Protein AF-A0AB38G4N1-F1 (afdb_monomer_lite)

Foldseek 3Di:
DDDPPPDDDPDDDDPPDDPLVVLLVQLVPDDPPSSVVSVVVQVVQPVDPDLVVLLVPQDLALSNLLVQLVLLLVVLQLLVVLCVVVVHDQCVSCVQLVHHRPVLVVLSVCSNQDNDSVSSVSNSSSVVSSCVSPVDDDSVVPDTPDDDPSVVSSVNSCVVVPHDRPPDDDVCNVVVVVPPVVVPPDDDDDDDWAKDWDADPNWIFIDTPPQDPVNSQVSCVVRDVDDDDDDDDDDDDDD

Secondary structure (DSSP, 8-state):
-----------PPPTT--HHHHHHHHHTTSPTTHHHHHHHHHHHHHT--SHHHHHHH--SSHHHHHHHHHHHHHHHHHHHHHHHHHT--HHHHHHHTT--TTHHHHHHHHHHH---HHHHHHHHHHHHHHHHHTTTS-GGGS-------HHHHHHHHHHHTTPPP-----HHHHHHHHHSSTT--S--------EEEEEETTEEEEEETT--HHHHHHHHHHHSS--------------

Structure (mmCIF, N/CA/C/O backbone):
data_AF-A0AB38G4N1-F1
#
_entry.id   AF-A0AB38G4N1-F1
#
loop_
_atom_site.group_PDB
_atom_site.id
_atom_site.type_symbol
_atom_site.label_atom_id
_atom_site.label_alt_id
_atom_site.label_comp_id
_atom_site.label_asym_id
_atom_site.label_entity_id
_atom_site.label_seq_id
_atom_site.pdbx_PDB_ins_code
_atom_site.Cartn_x
_atom_site.Cartn_y
_atom_site.Cartn_z
_atom_site.occupancy
_atom_site.B_iso_or_equiv
_atom_site.auth_seq_id
_atom_site.auth_comp_id
_atom_site.auth_asym_id
_atom_site.auth_atom_id
_atom_site.pdbx_PDB_model_num
ATOM 1 N N . MET A 1 1 ? 9.863 -35.257 -3.134 1.00 35.50 1 MET A N 1
ATOM 2 C CA . MET A 1 1 ? 9.885 -33.840 -3.566 1.00 35.50 1 MET A CA 1
ATOM 3 C C . MET A 1 1 ? 10.394 -33.002 -2.400 1.00 35.50 1 MET A C 1
ATOM 5 O O . MET A 1 1 ? 9.790 -33.041 -1.337 1.00 35.50 1 MET A O 1
ATOM 9 N N . LYS A 1 2 ? 11.569 -32.372 -2.531 1.00 29.34 2 LYS A N 1
ATOM 10 C CA . LYS A 1 2 ? 12.211 -31.626 -1.436 1.00 29.34 2 LYS A CA 1
ATOM 11 C C . LYS A 1 2 ? 11.578 -30.234 -1.314 1.00 29.34 2 LYS A C 1
ATOM 13 O O . LYS A 1 2 ? 11.654 -29.443 -2.245 1.00 29.34 2 LYS A O 1
ATOM 18 N N . ASN A 1 3 ? 10.975 -29.957 -0.158 1.00 30.81 3 ASN A N 1
ATOM 19 C CA . ASN A 1 3 ? 10.498 -28.636 0.255 1.00 30.81 3 ASN A CA 1
ATOM 20 C C . ASN A 1 3 ? 11.684 -27.670 0.409 1.00 30.81 3 ASN A C 1
ATOM 22 O O . ASN A 1 3 ? 12.347 -27.663 1.447 1.00 30.81 3 ASN A O 1
ATOM 26 N N . SER A 1 4 ? 11.944 -26.828 -0.590 1.00 30.59 4 SER A N 1
ATOM 27 C CA . SER A 1 4 ? 12.836 -25.678 -0.429 1.00 30.59 4 SER A CA 1
ATOM 28 C C . SER A 1 4 ? 12.073 -24.551 0.272 1.00 30.59 4 SER A C 1
ATOM 30 O O . SER A 1 4 ? 11.417 -23.725 -0.366 1.00 30.59 4 SER A O 1
ATOM 32 N N . LYS A 1 5 ? 12.136 -24.522 1.608 1.00 34.91 5 LYS A N 1
ATOM 33 C CA . LYS A 1 5 ? 11.781 -23.330 2.389 1.00 34.91 5 LYS A CA 1
ATOM 34 C C . LYS A 1 5 ? 12.663 -22.180 1.890 1.00 34.91 5 LYS A C 1
ATOM 36 O O . LYS A 1 5 ? 13.868 -22.202 2.128 1.00 34.91 5 LYS A O 1
ATOM 41 N N . LYS A 1 6 ? 12.074 -21.216 1.173 1.00 36.97 6 LYS A N 1
ATOM 42 C CA . LYS A 1 6 ? 12.735 -19.967 0.773 1.00 36.97 6 LYS A CA 1
ATOM 43 C C . LYS A 1 6 ? 13.259 -19.287 2.042 1.00 36.97 6 LYS A C 1
ATOM 45 O O . LYS A 1 6 ? 12.474 -18.801 2.853 1.00 36.97 6 LYS A O 1
ATOM 50 N N . LYS A 1 7 ? 14.574 -19.339 2.261 1.00 32.75 7 LYS A N 1
ATOM 51 C CA . LYS A 1 7 ? 15.253 -18.633 3.351 1.00 32.75 7 LYS A CA 1
ATOM 52 C C . LYS A 1 7 ? 15.349 -17.170 2.933 1.00 32.75 7 LYS A C 1
ATOM 54 O O . LYS A 1 7 ? 16.216 -16.810 2.150 1.00 32.75 7 LYS A O 1
ATOM 59 N N . TYR A 1 8 ? 14.436 -16.341 3.422 1.00 38.94 8 TYR A N 1
ATOM 60 C CA . TYR A 1 8 ? 14.580 -14.895 3.306 1.00 38.94 8 TYR A CA 1
ATOM 61 C C . TYR A 1 8 ? 15.700 -14.449 4.248 1.00 38.94 8 TYR A C 1
ATOM 63 O O . TYR A 1 8 ? 15.642 -14.694 5.454 1.00 38.94 8 TYR A O 1
ATOM 71 N N . LEU A 1 9 ? 16.747 -13.840 3.689 1.00 35.78 9 LEU A N 1
ATOM 72 C CA . LEU A 1 9 ? 17.817 -13.232 4.469 1.00 35.78 9 LEU A CA 1
ATOM 73 C C . LEU A 1 9 ? 17.233 -12.021 5.212 1.00 35.78 9 LEU A C 1
ATOM 75 O O . LEU A 1 9 ? 16.865 -11.022 4.593 1.00 35.78 9 LEU A O 1
ATOM 79 N N . HIS A 1 10 ? 17.156 -12.092 6.540 1.00 34.38 10 HIS A N 1
ATOM 80 C CA . HIS A 1 10 ? 16.922 -10.913 7.369 1.00 34.38 10 HIS A CA 1
ATOM 81 C C . HIS A 1 10 ? 18.143 -9.989 7.259 1.00 34.38 10 HIS A C 1
ATOM 83 O O . HIS A 1 10 ? 19.087 -10.098 8.039 1.00 34.38 10 HIS A O 1
ATOM 89 N N . ARG A 1 11 ? 18.153 -9.080 6.276 1.00 44.97 11 ARG A N 1
ATOM 90 C CA . ARG A 1 11 ? 19.130 -7.987 6.245 1.00 44.97 11 ARG A CA 1
ATOM 91 C C . ARG A 1 11 ? 18.799 -7.024 7.383 1.00 44.97 11 ARG A C 1
ATOM 93 O O . ARG A 1 11 ? 17.742 -6.395 7.391 1.00 44.97 11 ARG A O 1
ATOM 100 N N . GLN A 1 12 ? 19.698 -6.929 8.361 1.00 38.91 12 GLN A N 1
ATOM 101 C CA . GLN A 1 12 ? 19.659 -5.854 9.347 1.00 38.91 12 GLN A CA 1
ATOM 102 C C . GLN A 1 12 ? 19.765 -4.517 8.603 1.00 38.91 12 GLN A C 1
ATOM 104 O O . GLN A 1 12 ? 20.626 -4.348 7.738 1.00 38.91 12 GLN A O 1
ATOM 109 N N . LYS A 1 13 ? 18.862 -3.575 8.899 1.00 38.94 13 LYS A N 1
ATOM 110 C CA . LYS A 1 13 ? 18.879 -2.246 8.277 1.00 38.94 13 LYS A CA 1
ATOM 111 C C . LYS A 1 13 ? 20.192 -1.544 8.630 1.00 38.94 13 LYS A C 1
ATOM 113 O O . LYS A 1 13 ? 20.428 -1.253 9.802 1.00 38.94 13 LYS A O 1
ATOM 118 N N . LYS A 1 14 ? 21.011 -1.214 7.626 1.00 40.22 14 LYS A N 1
ATOM 119 C CA . LYS A 1 14 ? 22.082 -0.222 7.789 1.00 40.22 14 LYS A CA 1
ATOM 120 C C . LYS A 1 14 ? 21.413 1.105 8.180 1.00 40.22 14 LYS A C 1
ATOM 122 O O . LYS A 1 14 ? 20.509 1.566 7.479 1.00 40.22 14 LYS A O 1
ATOM 127 N N . LYS A 1 15 ? 21.787 1.689 9.325 1.00 36.81 15 LYS A N 1
ATOM 128 C CA . LYS A 1 15 ? 21.290 3.010 9.752 1.00 36.81 15 LYS A CA 1
ATOM 129 C C . LYS A 1 15 ? 21.582 4.019 8.627 1.00 36.81 15 LYS A C 1
ATOM 131 O O . LYS A 1 15 ? 22.734 4.160 8.243 1.00 36.81 15 LYS A O 1
ATOM 136 N N . GLY A 1 16 ? 20.550 4.675 8.088 1.00 42.59 16 GLY A N 1
ATOM 137 C CA . GLY A 1 16 ? 20.690 5.762 7.103 1.00 42.59 16 GLY A CA 1
ATOM 138 C C . GLY A 1 16 ? 20.242 5.473 5.661 1.00 42.59 16 GLY A C 1
ATOM 139 O O . GLY A 1 16 ? 20.121 6.419 4.889 1.00 42.59 16 GLY A O 1
ATOM 140 N N . VAL A 1 17 ? 19.935 4.225 5.281 1.00 43.56 17 VAL A N 1
ATOM 141 C CA . VAL A 1 17 ? 19.459 3.922 3.912 1.00 43.56 17 VAL A CA 1
ATOM 142 C C . VAL A 1 17 ? 18.009 4.379 3.731 1.00 43.56 17 VAL A C 1
ATOM 144 O O . VAL A 1 17 ? 17.120 3.980 4.492 1.00 43.56 17 VAL A O 1
ATOM 147 N N . LYS A 1 18 ? 17.752 5.212 2.713 1.00 61.22 18 LYS A N 1
ATOM 148 C CA . LYS A 1 18 ? 16.389 5.641 2.363 1.00 61.22 18 LYS A CA 1
ATOM 149 C C . LYS A 1 18 ? 15.662 4.487 1.653 1.00 61.22 18 LYS A C 1
ATOM 151 O O . LYS A 1 18 ? 16.249 3.889 0.757 1.00 61.22 18 LYS A O 1
ATOM 156 N N . PRO A 1 19 ? 14.383 4.195 1.963 1.00 64.56 19 PRO A N 1
ATOM 157 C CA . PRO A 1 19 ? 13.630 3.103 1.324 1.00 64.56 19 PRO A CA 1
ATOM 158 C C . PRO A 1 19 ? 13.624 3.141 -0.214 1.00 64.56 19 PRO A C 1
ATOM 160 O O . PRO A 1 19 ? 13.580 2.107 -0.871 1.00 64.56 19 PRO A O 1
ATOM 163 N N . GLU A 1 20 ? 13.699 4.340 -0.791 1.00 71.00 20 GLU A N 1
ATOM 164 C CA . GLU A 1 20 ? 13.774 4.564 -2.238 1.00 71.00 20 GLU A CA 1
ATOM 165 C C . GLU A 1 20 ? 15.080 4.029 -2.848 1.00 71.00 20 GLU A C 1
ATOM 167 O O . GLU A 1 20 ? 15.057 3.490 -3.951 1.00 71.00 20 GLU A O 1
ATOM 172 N N . GLN A 1 21 ? 16.202 4.125 -2.127 1.00 74.12 21 GLN A N 1
ATOM 173 C CA . GLN A 1 21 ? 17.497 3.609 -2.583 1.00 74.12 21 GLN A CA 1
ATOM 174 C C . GLN A 1 21 ? 17.473 2.081 -2.681 1.00 74.12 21 GLN A C 1
ATOM 176 O O . GLN A 1 21 ? 17.906 1.537 -3.689 1.00 74.12 21 GLN A O 1
ATOM 181 N N . GLU A 1 22 ? 16.873 1.393 -1.703 1.00 73.69 22 GLU A N 1
ATOM 182 C CA . GLU A 1 22 ? 16.754 -0.072 -1.727 1.00 73.69 22 GLU A CA 1
ATOM 183 C C . GLU A 1 22 ? 15.887 -0.560 -2.902 1.00 73.69 22 GLU A C 1
ATOM 185 O O . GLU A 1 22 ? 16.186 -1.575 -3.533 1.00 73.69 22 GLU A O 1
ATOM 190 N N . ILE A 1 23 ? 14.819 0.172 -3.236 1.00 80.69 23 ILE A N 1
ATOM 191 C CA . ILE A 1 23 ? 13.994 -0.134 -4.410 1.00 80.69 23 ILE A CA 1
ATOM 192 C C . ILE A 1 23 ? 14.806 0.056 -5.698 1.00 80.69 23 ILE A C 1
ATOM 194 O O . ILE A 1 23 ? 14.785 -0.824 -6.557 1.00 80.69 23 ILE A O 1
ATOM 198 N N . ILE A 1 24 ? 15.547 1.162 -5.829 1.00 83.62 24 ILE A N 1
ATOM 199 C CA . ILE A 1 24 ? 16.389 1.435 -7.006 1.00 83.62 24 ILE A CA 1
ATOM 200 C C . ILE A 1 24 ? 17.462 0.355 -7.180 1.00 83.62 24 ILE A C 1
ATOM 202 O O . ILE A 1 24 ? 17.624 -0.164 -8.284 1.00 83.62 24 ILE A O 1
ATOM 206 N N . GLU A 1 25 ? 18.154 -0.028 -6.104 1.00 82.50 25 GLU A N 1
ATOM 207 C CA . GLU A 1 25 ? 19.150 -1.107 -6.122 1.00 82.50 25 GLU A CA 1
ATOM 208 C C . GLU A 1 25 ? 18.558 -2.412 -6.664 1.00 82.50 25 GLU A C 1
ATOM 210 O O . GLU A 1 25 ? 19.173 -3.074 -7.496 1.00 82.50 25 GLU A O 1
ATOM 215 N N . ARG A 1 26 ? 17.329 -2.755 -6.263 1.00 79.50 26 ARG A N 1
ATOM 216 C CA . ARG A 1 26 ? 16.639 -3.950 -6.769 1.00 79.50 26 ARG A CA 1
ATOM 217 C C . ARG A 1 26 ? 16.229 -3.830 -8.228 1.00 79.50 26 ARG A C 1
ATOM 219 O O . ARG A 1 26 ? 16.326 -4.813 -8.954 1.00 79.50 26 ARG A O 1
ATOM 226 N N . ILE A 1 27 ? 15.769 -2.658 -8.669 1.00 82.94 27 ILE A N 1
ATOM 227 C CA . ILE A 1 27 ? 15.456 -2.431 -10.087 1.00 82.94 27 ILE A CA 1
ATOM 228 C C . ILE A 1 27 ? 16.718 -2.611 -10.940 1.00 82.94 27 ILE A C 1
ATOM 230 O O . ILE A 1 27 ? 16.646 -3.192 -12.021 1.00 82.94 27 ILE A O 1
ATOM 234 N N . ASN A 1 28 ? 17.877 -2.168 -10.447 1.00 84.75 28 ASN A N 1
ATOM 235 C CA . ASN A 1 28 ? 19.147 -2.274 -11.164 1.00 84.75 28 ASN A CA 1
ATOM 236 C C . ASN A 1 28 ? 19.623 -3.719 -11.389 1.00 84.75 28 ASN A C 1
ATOM 238 O O . ASN A 1 28 ? 20.479 -3.924 -12.246 1.00 84.75 28 ASN A O 1
ATOM 242 N N . LEU A 1 29 ? 19.052 -4.707 -10.687 1.00 82.56 29 LEU A N 1
ATOM 243 C CA . LEU A 1 29 ? 19.308 -6.134 -10.928 1.00 82.56 29 LEU A CA 1
ATOM 244 C C . LEU A 1 29 ? 18.634 -6.666 -12.204 1.00 82.56 29 LEU A C 1
ATOM 246 O O . LEU A 1 29 ? 18.966 -7.757 -12.658 1.00 82.56 29 LEU A O 1
ATOM 250 N N . PHE A 1 30 ? 17.673 -5.938 -12.777 1.00 81.06 30 PHE A N 1
ATOM 251 C CA . PHE A 1 30 ? 17.022 -6.331 -14.025 1.00 81.06 30 PHE A CA 1
ATOM 252 C C . PHE A 1 30 ? 17.873 -5.935 -15.240 1.00 81.06 30 PHE A C 1
ATOM 254 O O . PHE A 1 30 ? 18.563 -4.915 -15.236 1.00 81.06 30 PHE A O 1
ATOM 261 N N . SER A 1 31 ? 17.786 -6.720 -16.314 1.00 82.88 31 SER A N 1
ATOM 262 C CA . SER A 1 31 ? 18.379 -6.394 -17.615 1.00 82.88 31 SER A CA 1
ATOM 263 C C . SER A 1 31 ? 17.506 -5.419 -18.416 1.00 82.88 31 SER A C 1
ATOM 265 O O . SER A 1 31 ? 16.338 -5.171 -18.097 1.00 82.88 31 SER A O 1
ATOM 267 N N . GLU A 1 32 ? 18.064 -4.837 -19.478 1.00 84.81 32 GLU A N 1
ATOM 268 C CA . GLU A 1 32 ? 17.279 -4.054 -20.438 1.00 84.81 32 GLU A CA 1
ATOM 269 C C . GLU A 1 32 ? 16.383 -4.952 -21.308 1.00 84.81 32 GLU A C 1
ATOM 271 O O . GLU A 1 32 ? 16.772 -6.080 -21.613 1.00 84.81 32 GLU A O 1
ATOM 276 N N . PRO A 1 33 ? 15.192 -4.479 -21.734 1.00 86.56 33 PRO A N 1
ATOM 277 C CA . PRO A 1 33 ? 14.598 -3.150 -21.492 1.00 86.56 33 PRO A CA 1
ATOM 278 C C . PRO A 1 33 ? 13.825 -3.032 -20.161 1.00 86.56 33 PRO A C 1
ATOM 280 O O . PRO A 1 33 ? 13.270 -1.976 -19.835 1.00 86.56 33 PRO A O 1
ATOM 283 N N . SER A 1 34 ? 13.741 -4.125 -19.398 1.00 86.62 34 SER A N 1
ATOM 284 C CA . SER A 1 34 ? 12.960 -4.225 -18.161 1.00 86.62 34 SER A CA 1
ATOM 285 C C . SER A 1 34 ? 13.387 -3.200 -17.113 1.00 86.62 34 SER A C 1
ATOM 287 O O . SER A 1 34 ? 12.525 -2.539 -16.530 1.00 86.62 34 SER A O 1
ATOM 289 N N . ARG A 1 35 ? 14.697 -3.014 -16.920 1.00 86.88 35 ARG A N 1
ATOM 290 C CA . ARG A 1 35 ? 15.259 -2.022 -15.994 1.00 86.88 35 ARG A CA 1
ATOM 291 C C . ARG A 1 35 ? 14.808 -0.601 -16.313 1.00 86.88 35 ARG A C 1
ATOM 293 O O . ARG A 1 35 ? 14.261 0.064 -15.435 1.00 86.88 35 ARG A O 1
ATOM 300 N N . THR A 1 36 ? 14.971 -0.146 -17.558 1.00 89.44 36 THR A N 1
ATOM 301 C CA . THR A 1 36 ? 14.551 1.206 -17.964 1.00 89.44 36 THR A CA 1
ATOM 302 C C . THR A 1 36 ? 13.057 1.427 -17.728 1.00 89.44 36 THR A C 1
ATOM 304 O O . THR A 1 36 ? 12.656 2.458 -17.183 1.00 89.44 36 THR A O 1
ATOM 307 N N . LYS A 1 37 ? 12.223 0.437 -18.072 1.00 90.12 37 LYS A N 1
ATOM 308 C CA . LYS A 1 37 ? 10.771 0.509 -17.861 1.00 90.12 37 LYS A CA 1
ATOM 309 C C . LYS A 1 37 ? 10.404 0.600 -16.376 1.00 90.12 37 LYS A C 1
ATOM 311 O O . LYS A 1 37 ? 9.575 1.430 -16.010 1.00 90.12 37 LYS A O 1
ATOM 316 N N . LEU A 1 38 ? 11.026 -0.217 -15.527 1.00 89.62 38 LEU A N 1
ATOM 317 C CA . LEU A 1 38 ? 10.792 -0.215 -14.080 1.00 89.62 38 LEU A CA 1
ATOM 318 C C . LEU A 1 38 ? 11.259 1.090 -13.421 1.00 89.62 38 LEU A C 1
ATOM 320 O O . LEU A 1 38 ? 10.553 1.616 -12.566 1.00 89.62 38 LEU A O 1
ATOM 324 N N . LEU A 1 39 ? 12.398 1.653 -13.839 1.00 90.50 39 LEU A N 1
ATOM 325 C CA . LEU A 1 39 ? 12.867 2.952 -13.340 1.00 90.50 39 LEU A CA 1
ATOM 326 C C . LEU A 1 39 ? 11.916 4.092 -13.718 1.00 90.50 39 LEU A C 1
ATOM 328 O O . LEU A 1 39 ? 11.667 4.975 -12.896 1.00 90.50 39 LEU A O 1
ATOM 332 N N . ALA A 1 40 ? 11.390 4.092 -14.945 1.00 89.25 40 ALA A N 1
ATOM 333 C CA . ALA A 1 40 ? 10.421 5.092 -15.385 1.00 89.25 40 ALA A CA 1
ATOM 334 C C . ALA A 1 40 ? 9.109 4.991 -14.589 1.00 89.25 40 ALA A C 1
ATOM 336 O O . ALA A 1 40 ? 8.635 5.999 -14.068 1.00 89.25 40 ALA A O 1
ATOM 337 N N . ASP A 1 41 ? 8.581 3.774 -14.430 1.00 89.50 41 ASP A N 1
ATOM 338 C CA . ASP A 1 41 ? 7.371 3.498 -13.646 1.00 89.50 41 ASP A CA 1
ATOM 339 C C . ASP A 1 41 ? 7.549 3.881 -12.166 1.00 89.50 41 ASP A C 1
ATOM 341 O O . ASP A 1 41 ? 6.689 4.536 -11.579 1.00 89.50 41 ASP A O 1
ATOM 345 N N . PHE A 1 42 ? 8.707 3.572 -11.571 1.00 89.94 42 PHE A N 1
ATOM 346 C CA . PHE A 1 42 ? 9.040 3.986 -10.206 1.00 89.94 42 PHE A CA 1
ATOM 347 C C . PHE A 1 42 ? 9.045 5.508 -10.054 1.00 89.94 42 PHE A C 1
ATOM 349 O O . PHE A 1 42 ? 8.408 6.044 -9.144 1.00 89.94 42 PHE A O 1
ATOM 356 N N . LYS A 1 43 ? 9.745 6.222 -10.946 1.00 88.81 43 LYS A N 1
ATOM 357 C CA . LYS A 1 43 ? 9.798 7.692 -10.933 1.00 88.81 43 LYS A CA 1
ATOM 358 C C . LYS A 1 43 ? 8.408 8.298 -11.082 1.00 88.81 43 LYS A C 1
ATOM 360 O O . LYS A 1 43 ? 8.077 9.225 -10.355 1.00 88.81 43 LYS A O 1
ATOM 365 N N . GLU A 1 44 ? 7.588 7.774 -11.986 1.00 88.94 44 GLU A N 1
ATOM 366 C CA . GLU A 1 44 ? 6.221 8.258 -12.171 1.00 88.94 44 GLU A CA 1
ATOM 367 C C . GLU A 1 44 ? 5.364 8.038 -10.915 1.00 88.94 44 GLU A C 1
ATOM 369 O O . GLU A 1 44 ? 4.725 8.970 -10.425 1.00 88.94 44 GLU A O 1
ATOM 374 N N . ALA A 1 45 ? 5.374 6.826 -10.358 1.00 85.12 45 ALA A N 1
ATOM 375 C CA . ALA A 1 45 ? 4.539 6.483 -9.213 1.00 85.12 45 ALA A CA 1
ATOM 376 C C . ALA A 1 45 ? 4.976 7.188 -7.910 1.00 85.12 45 ALA A C 1
ATOM 378 O O . ALA A 1 45 ? 4.138 7.469 -7.053 1.00 85.12 45 ALA A O 1
ATOM 379 N N . SER A 1 46 ? 6.269 7.509 -7.768 1.00 79.94 46 SER A N 1
ATOM 380 C CA . SER A 1 46 ? 6.851 8.186 -6.594 1.00 79.94 46 SER A CA 1
ATOM 381 C C . SER A 1 46 ? 6.712 9.714 -6.602 1.00 79.94 46 SER A C 1
ATOM 383 O O . SER A 1 46 ? 6.844 10.347 -5.552 1.00 79.94 46 SER A O 1
ATOM 385 N N . GLN A 1 47 ? 6.403 10.330 -7.749 1.00 77.12 47 GLN A N 1
ATOM 386 C CA . GLN A 1 47 ? 6.252 11.787 -7.858 1.00 77.12 47 GLN A CA 1
ATOM 387 C C . GLN A 1 47 ? 5.076 12.344 -7.038 1.00 77.12 47 GLN A C 1
ATOM 389 O O . GLN A 1 47 ? 5.089 13.521 -6.669 1.00 77.12 47 GLN A O 1
ATOM 394 N N . ASP A 1 48 ? 4.065 11.529 -6.716 1.00 63.31 48 ASP A N 1
ATOM 395 C CA . ASP A 1 48 ? 2.889 11.979 -5.971 1.00 63.31 48 ASP A CA 1
ATOM 396 C C . ASP A 1 48 ? 2.959 11.633 -4.481 1.00 63.31 48 ASP A C 1
ATOM 398 O O . ASP A 1 48 ? 2.496 10.596 -4.014 1.00 63.31 48 ASP A O 1
ATOM 402 N N . LYS A 1 49 ? 3.451 12.593 -3.693 1.00 57.56 49 LYS A N 1
ATOM 403 C CA . LYS A 1 49 ? 3.548 12.480 -2.226 1.00 57.56 49 LYS A CA 1
ATOM 404 C C . LYS A 1 49 ? 2.198 12.536 -1.495 1.00 57.56 49 LYS A C 1
ATOM 406 O O . LYS A 1 49 ? 2.158 12.392 -0.276 1.00 57.56 49 LYS A O 1
ATOM 411 N N . THR A 1 50 ? 1.086 12.776 -2.199 1.00 62.72 50 THR A N 1
ATOM 412 C CA . THR A 1 50 ? -0.245 12.890 -1.576 1.00 62.72 50 THR A CA 1
ATOM 413 C C . THR A 1 50 ? -1.160 11.737 -1.970 1.00 62.72 50 THR A C 1
ATOM 415 O O . THR A 1 50 ? -1.432 11.515 -3.151 1.00 62.72 50 THR A O 1
ATOM 418 N N . LEU A 1 51 ? -1.726 11.073 -0.958 1.00 63.06 51 LEU A N 1
ATOM 419 C CA . LEU A 1 51 ? -2.672 9.961 -1.102 1.00 63.06 51 LEU A CA 1
ATOM 420 C C . LEU A 1 51 ? -3.844 10.288 -2.053 1.00 63.06 51 LEU A C 1
ATOM 422 O O . LEU A 1 51 ? -4.261 9.465 -2.860 1.00 63.06 51 LEU A O 1
ATOM 426 N N . LEU A 1 52 ? -4.360 11.520 -2.008 1.00 62.00 52 LEU A N 1
ATOM 427 C CA . LEU A 1 52 ? -5.499 11.955 -2.828 1.00 62.00 52 LEU A CA 1
ATOM 428 C C . LEU A 1 52 ? -5.198 12.039 -4.332 1.00 62.00 52 LEU A C 1
ATOM 430 O O . LEU A 1 52 ? -6.111 11.873 -5.142 1.00 62.00 52 LEU A O 1
ATOM 434 N N . LYS A 1 53 ? -3.947 12.319 -4.717 1.00 74.75 53 LYS A N 1
ATOM 435 C CA . LYS A 1 53 ? -3.549 12.390 -6.130 1.00 74.75 53 LYS A CA 1
ATOM 436 C C . LYS A 1 53 ? -3.263 11.001 -6.696 1.00 74.75 53 LYS A C 1
ATOM 438 O O . LYS A 1 53 ? -3.650 10.735 -7.834 1.00 74.75 53 LYS A O 1
ATOM 443 N N . PHE A 1 54 ? -2.710 10.107 -5.874 1.00 82.69 54 PHE A N 1
ATOM 444 C CA . PHE A 1 54 ? -2.429 8.722 -6.250 1.00 82.69 54 PHE A CA 1
ATOM 445 C C . PHE A 1 54 ? -3.679 7.989 -6.763 1.00 82.69 54 PHE A C 1
ATOM 447 O O . PHE A 1 54 ? -3.661 7.438 -7.860 1.00 82.69 54 PHE A O 1
ATOM 454 N N . GLU A 1 55 ? -4.797 8.057 -6.027 1.00 82.94 55 GLU A N 1
ATOM 455 C CA . GLU A 1 55 ? -6.072 7.420 -6.410 1.00 82.94 55 GLU A CA 1
ATOM 456 C C . GLU A 1 55 ? -6.518 7.801 -7.835 1.00 82.94 55 GLU A C 1
ATOM 458 O O . GLU A 1 55 ? -6.975 6.953 -8.603 1.00 82.94 55 GLU A O 1
ATOM 463 N N . LYS A 1 56 ? -6.390 9.084 -8.194 1.00 85.12 56 LYS A N 1
ATOM 464 C CA . LYS A 1 56 ? -6.853 9.615 -9.485 1.00 85.12 56 LYS A CA 1
ATOM 465 C C . LYS A 1 56 ? -5.931 9.247 -10.642 1.00 85.12 56 LYS A C 1
ATOM 467 O O . LYS A 1 56 ? -6.408 9.115 -11.764 1.00 85.12 56 LYS A O 1
ATOM 472 N N . LYS A 1 57 ? -4.633 9.117 -10.373 1.00 88.00 57 LYS A N 1
ATOM 473 C CA . LYS A 1 57 ? -3.609 8.823 -11.381 1.00 88.00 57 LYS A CA 1
ATOM 474 C C . LYS A 1 57 ? -3.274 7.345 -11.501 1.00 88.00 57 LYS A C 1
ATOM 476 O O . LYS A 1 57 ? -2.430 7.012 -12.322 1.00 88.00 57 LYS A O 1
ATOM 481 N N . TYR A 1 58 ? -3.899 6.483 -10.701 1.00 90.00 58 TYR A N 1
ATOM 482 C CA . TYR A 1 58 ? -3.601 5.058 -10.688 1.00 90.00 58 TYR A CA 1
ATOM 483 C C . TYR A 1 58 ? -3.603 4.452 -12.100 1.00 90.00 58 TYR A C 1
ATOM 485 O O . TYR A 1 58 ? -4.586 4.560 -12.840 1.00 90.00 58 TYR A O 1
ATOM 493 N N . LYS A 1 59 ? -2.503 3.774 -12.433 1.00 91.12 59 LYS A N 1
ATOM 494 C CA . LYS A 1 59 ? -2.315 2.993 -13.656 1.00 91.12 59 LYS A CA 1
ATOM 495 C C . LYS A 1 59 ? -1.998 1.554 -13.278 1.00 91.12 59 LYS A C 1
ATOM 497 O O . LYS A 1 59 ? -1.413 1.300 -12.235 1.00 91.12 59 LYS A O 1
ATOM 502 N N . LYS A 1 60 ? -2.370 0.601 -14.130 1.00 89.81 60 LYS A N 1
ATOM 503 C CA . LYS A 1 60 ? -2.036 -0.808 -13.904 1.00 89.81 60 LYS A CA 1
ATOM 504 C C . LYS A 1 60 ? -0.594 -1.073 -14.345 1.00 89.81 60 LYS A C 1
ATOM 506 O O . LYS A 1 60 ? -0.361 -1.547 -15.454 1.00 89.81 60 LYS A O 1
ATOM 511 N N . THR A 1 61 ? 0.354 -0.725 -13.483 1.00 92.00 61 THR A N 1
ATOM 512 C CA . THR A 1 61 ? 1.801 -0.935 -13.649 1.00 92.00 61 THR A CA 1
ATOM 513 C C . THR A 1 61 ? 2.399 -1.497 -12.357 1.00 92.00 61 THR A C 1
ATOM 515 O O . THR A 1 61 ? 1.709 -1.569 -11.337 1.00 92.00 61 THR A O 1
ATOM 518 N N . VAL A 1 62 ? 3.672 -1.904 -12.383 1.00 91.19 62 VAL A N 1
ATOM 519 C CA . VAL A 1 62 ? 4.335 -2.541 -11.235 1.00 91.19 62 VAL A CA 1
ATOM 520 C C . VAL A 1 62 ? 4.333 -1.615 -10.028 1.00 91.19 62 VAL A C 1
ATOM 522 O O . VAL A 1 62 ? 3.916 -2.025 -8.946 1.00 91.19 62 VAL A O 1
ATOM 525 N N . PHE A 1 63 ? 4.772 -0.367 -10.189 1.00 91.69 63 PHE A N 1
ATOM 526 C CA . PHE A 1 63 ? 4.942 0.528 -9.051 1.00 91.69 63 PHE A CA 1
ATOM 527 C C . PHE A 1 63 ? 3.629 1.114 -8.546 1.00 91.69 63 PHE A C 1
ATOM 529 O O . PHE A 1 63 ? 3.456 1.249 -7.335 1.00 91.69 63 PHE A O 1
ATOM 536 N N . PHE A 1 64 ? 2.654 1.372 -9.417 1.00 92.69 64 PHE A N 1
ATOM 537 C CA . PHE A 1 64 ? 1.315 1.737 -8.956 1.00 92.69 64 PHE A CA 1
ATOM 538 C C . PHE A 1 64 ? 0.630 0.584 -8.209 1.00 92.69 64 PHE A C 1
ATOM 540 O O . PHE A 1 64 ? 0.002 0.820 -7.176 1.00 92.69 64 PHE A O 1
ATOM 547 N N . ASP A 1 65 ? 0.783 -0.663 -8.654 1.00 93.56 65 ASP A N 1
ATOM 548 C CA . ASP A 1 65 ? 0.249 -1.816 -7.923 1.00 93.56 65 ASP A CA 1
ATOM 549 C C . ASP A 1 65 ? 0.992 -2.039 -6.599 1.00 93.56 65 ASP A C 1
ATOM 551 O O . ASP A 1 65 ? 0.353 -2.261 -5.568 1.00 93.56 65 ASP A O 1
ATOM 555 N N . PHE A 1 66 ? 2.320 -1.892 -6.588 1.00 91.75 66 PHE A N 1
ATOM 556 C CA . PHE A 1 66 ? 3.143 -1.912 -5.376 1.00 91.75 66 PHE A CA 1
ATOM 557 C C . PHE A 1 66 ? 2.663 -0.891 -4.339 1.00 91.75 66 PHE A C 1
ATOM 559 O O . PHE A 1 66 ? 2.356 -1.267 -3.206 1.00 91.75 66 PHE A O 1
ATOM 566 N N . TYR A 1 67 ? 2.542 0.386 -4.714 1.00 89.75 67 TYR A N 1
ATOM 567 C CA . TYR A 1 67 ? 2.093 1.429 -3.791 1.00 89.75 67 TYR A CA 1
ATOM 568 C C . TYR A 1 67 ? 0.638 1.223 -3.360 1.00 89.75 67 TYR A C 1
ATOM 570 O O . TYR A 1 67 ? 0.326 1.401 -2.185 1.00 89.75 67 TYR A O 1
ATOM 578 N N . ALA A 1 68 ? -0.253 0.790 -4.256 1.00 91.75 68 ALA A N 1
ATOM 579 C CA . ALA A 1 68 ? -1.636 0.470 -3.903 1.00 91.75 68 ALA A CA 1
ATOM 580 C C . ALA A 1 68 ? -1.723 -0.633 -2.835 1.00 91.75 68 ALA A C 1
ATOM 582 O O . ALA A 1 68 ? -2.472 -0.494 -1.862 1.00 91.75 68 ALA A O 1
ATOM 583 N N . MET A 1 69 ? -0.941 -1.705 -2.990 1.00 90.44 69 MET A N 1
ATOM 584 C CA . MET A 1 69 ? -0.843 -2.779 -2.002 1.00 90.44 69 MET A CA 1
ATOM 585 C C . MET A 1 69 ? -0.210 -2.282 -0.696 1.00 90.44 69 MET A C 1
ATOM 587 O O . MET A 1 69 ? -0.740 -2.559 0.379 1.00 90.44 69 MET A O 1
ATOM 591 N N . LEU A 1 70 ? 0.862 -1.488 -0.770 1.00 88.88 70 LEU A N 1
ATOM 592 C CA . LEU A 1 70 ? 1.512 -0.906 0.404 1.00 88.88 70 LEU A CA 1
ATOM 593 C C . LEU A 1 70 ? 0.545 -0.028 1.212 1.00 88.88 70 LEU A C 1
ATOM 595 O O . LEU A 1 70 ? 0.425 -0.196 2.425 1.00 88.88 70 LEU A O 1
ATOM 599 N N . TYR A 1 71 ? -0.205 0.857 0.553 1.00 89.31 71 TYR A N 1
ATOM 600 C CA . TYR A 1 71 ? -1.220 1.677 1.216 1.00 89.31 71 TYR A CA 1
ATOM 601 C C . TYR A 1 71 ? -2.330 0.830 1.827 1.00 89.31 71 TYR A C 1
ATOM 603 O O . TYR A 1 71 ? -2.736 1.080 2.959 1.00 89.31 71 TYR A O 1
ATOM 611 N N . ALA A 1 72 ? -2.800 -0.203 1.126 1.00 90.81 72 ALA A N 1
ATOM 612 C CA . ALA A 1 72 ? -3.797 -1.106 1.679 1.00 90.81 72 ALA A CA 1
ATOM 613 C C . ALA A 1 72 ? -3.282 -1.836 2.937 1.00 90.81 72 ALA A C 1
ATOM 615 O O . ALA A 1 72 ? -4.042 -1.964 3.896 1.00 90.81 72 ALA A O 1
ATOM 616 N N . ALA A 1 73 ? -2.005 -2.241 2.977 1.00 87.88 73 ALA A N 1
ATOM 617 C CA . ALA A 1 73 ? -1.379 -2.838 4.162 1.00 87.88 73 ALA A CA 1
ATOM 618 C C . ALA A 1 73 ? -1.366 -1.855 5.340 1.00 87.88 73 ALA A C 1
ATOM 620 O O . ALA A 1 73 ? -1.813 -2.194 6.436 1.00 87.88 73 ALA A O 1
ATOM 621 N N . VAL A 1 74 ? -0.933 -0.614 5.097 1.00 88.00 74 VAL A N 1
ATOM 622 C CA . VAL A 1 74 ? -0.932 0.453 6.110 1.00 88.00 74 VAL A CA 1
ATOM 623 C C . VAL A 1 74 ? -2.347 0.704 6.636 1.00 88.00 74 VAL A C 1
ATOM 625 O O . VAL A 1 74 ? -2.565 0.743 7.845 1.00 88.00 74 VAL A O 1
ATOM 628 N N . PHE A 1 75 ? -3.339 0.793 5.748 1.00 89.88 75 PHE A N 1
ATOM 629 C CA . PHE A 1 75 ? -4.720 1.080 6.139 1.00 89.88 75 PHE A CA 1
ATOM 630 C C . PHE A 1 75 ? -5.382 -0.072 6.903 1.00 89.88 75 PHE A C 1
ATOM 632 O O . PHE A 1 75 ? -6.274 0.179 7.712 1.00 89.88 75 PHE A O 1
ATOM 639 N N . VAL A 1 76 ? -4.953 -1.326 6.701 1.00 88.50 76 VAL A N 1
ATOM 640 C CA . VAL A 1 76 ? -5.366 -2.452 7.560 1.00 88.50 76 VAL A CA 1
ATOM 641 C C . VAL A 1 76 ? -4.896 -2.219 8.994 1.00 88.50 76 VAL A C 1
ATOM 643 O O . VAL A 1 76 ? -5.697 -2.365 9.925 1.00 88.50 76 VAL A O 1
ATOM 646 N N . GLY A 1 77 ? -3.637 -1.812 9.165 1.00 86.81 77 GLY A N 1
ATOM 647 C CA . GLY A 1 77 ? -3.081 -1.445 10.464 1.00 86.81 77 GLY A CA 1
ATOM 648 C C . GLY A 1 77 ? -3.834 -0.273 11.092 1.00 86.81 77 GLY A C 1
ATOM 649 O O . GLY A 1 77 ? -4.250 -0.349 12.249 1.00 86.81 77 GLY A O 1
ATOM 650 N N . ASP A 1 78 ? -4.108 0.776 10.318 1.00 87.62 78 ASP A N 1
ATOM 651 C CA . ASP A 1 78 ? -4.841 1.956 10.790 1.00 87.62 78 ASP A CA 1
ATOM 652 C C . ASP A 1 78 ? -6.289 1.639 11.183 1.00 87.62 78 ASP A C 1
ATOM 654 O O . ASP A 1 78 ? -6.764 2.106 12.220 1.00 87.62 78 ASP A O 1
ATOM 658 N N . LEU A 1 79 ? -6.979 0.772 10.436 1.00 89.38 79 LEU A N 1
ATOM 659 C CA . LEU A 1 79 ? -8.321 0.305 10.788 1.00 89.38 79 LEU A CA 1
ATOM 660 C C . LEU A 1 79 ? -8.319 -0.457 12.121 1.00 89.38 79 LEU A C 1
ATOM 662 O O . L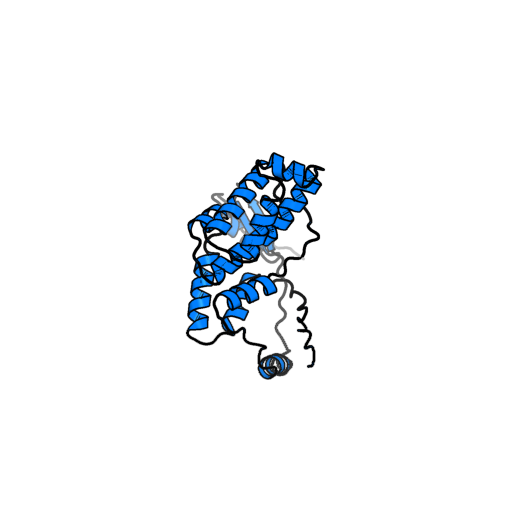EU A 1 79 ? -9.223 -0.293 12.943 1.00 89.38 79 LEU A O 1
ATOM 666 N N . LYS A 1 80 ? -7.295 -1.284 12.365 1.00 88.31 80 LYS A N 1
ATOM 667 C CA . LYS A 1 80 ? -7.123 -1.995 13.640 1.00 88.31 80 LYS A CA 1
ATOM 668 C C . LYS A 1 80 ? -6.793 -1.037 14.783 1.00 88.31 80 LYS A C 1
ATOM 670 O O . LYS A 1 80 ? -7.367 -1.173 15.863 1.00 88.31 80 LYS A O 1
ATOM 675 N N . LYS A 1 81 ? -5.935 -0.040 14.551 1.00 85.81 81 LYS A N 1
ATOM 676 C CA . LYS A 1 81 ? -5.648 1.022 15.528 1.00 85.81 81 LYS A CA 1
ATOM 677 C C . LYS A 1 81 ? -6.907 1.797 15.885 1.00 85.81 81 LYS A C 1
ATOM 679 O O . LYS A 1 81 ? -7.165 2.011 17.062 1.00 85.81 81 LYS A O 1
ATOM 684 N N . LEU A 1 82 ? -7.724 2.158 14.898 1.00 87.06 82 LEU A N 1
ATOM 685 C CA . LEU A 1 82 ? -8.962 2.902 15.117 1.00 87.06 82 LEU A CA 1
ATOM 686 C C . LEU A 1 82 ? -9.918 2.164 16.066 1.00 87.06 82 LEU A C 1
ATOM 688 O O . LEU A 1 82 ? -10.512 2.789 16.942 1.00 87.06 82 LEU A O 1
ATOM 692 N N . ARG A 1 83 ? -10.002 0.831 15.949 1.00 88.38 83 ARG A N 1
ATOM 693 C CA . ARG A 1 83 ? -10.763 -0.029 16.877 1.00 88.38 83 ARG A CA 1
ATOM 694 C C . ARG A 1 83 ? -10.236 0.066 18.307 1.00 88.38 83 ARG A C 1
ATOM 696 O O . ARG A 1 83 ? -11.030 0.270 19.223 1.00 88.38 83 ARG A O 1
ATOM 703 N N . LYS A 1 84 ? -8.911 -0.021 18.484 1.00 85.81 84 LYS A N 1
ATOM 704 C CA . LYS A 1 84 ? -8.256 0.119 19.796 1.00 85.81 84 LYS A CA 1
ATOM 705 C C . LYS A 1 84 ? -8.495 1.514 20.391 1.00 85.81 84 LYS A C 1
ATOM 707 O O . LYS A 1 84 ? -8.934 1.621 21.527 1.00 85.81 84 LYS A O 1
ATOM 712 N N . LEU A 1 85 ? -8.288 2.574 19.609 1.00 85.56 85 LEU A N 1
ATOM 713 C CA . LEU A 1 85 ? -8.427 3.968 20.057 1.00 85.56 85 LEU A CA 1
ATOM 714 C C . LEU A 1 85 ? -9.838 4.325 20.508 1.00 85.56 85 LEU A C 1
ATOM 716 O O . LEU A 1 85 ? -10.014 5.038 21.489 1.00 85.56 85 LEU A O 1
ATOM 720 N N . LYS A 1 86 ? -10.850 3.875 19.764 1.00 85.31 86 LYS A N 1
ATOM 721 C CA . LYS A 1 86 ? -12.249 4.157 20.098 1.00 85.31 86 LYS A CA 1
ATOM 722 C C . LYS A 1 86 ? -12.809 3.168 21.121 1.00 85.31 86 LYS A C 1
ATOM 724 O O . LYS A 1 86 ? -13.945 3.352 21.547 1.00 85.31 86 LYS A O 1
ATOM 729 N N . ASN A 1 87 ? -12.041 2.138 21.491 1.00 88.62 87 ASN A N 1
ATOM 730 C CA . ASN A 1 87 ? -12.480 1.021 22.321 1.00 88.62 87 ASN A CA 1
ATOM 731 C C . ASN A 1 87 ? -13.811 0.423 21.820 1.00 88.62 87 ASN A C 1
ATOM 733 O O . ASN A 1 87 ? -14.799 0.322 22.549 1.00 88.62 87 ASN A O 1
ATOM 737 N N . LYS A 1 88 ? -13.862 0.114 20.518 1.00 90.56 88 LYS A N 1
ATOM 738 C CA . LYS A 1 88 ? -15.059 -0.384 19.826 1.00 90.56 88 LYS A CA 1
ATOM 739 C C . LYS A 1 88 ? -14.777 -1.695 19.111 1.00 90.56 88 LYS A C 1
ATOM 741 O O . LYS A 1 88 ? -13.664 -1.936 18.638 1.00 90.56 88 LYS A O 1
ATOM 746 N N . SER A 1 89 ? -15.812 -2.528 18.995 1.00 91.50 89 SER A N 1
ATOM 747 C CA . SER A 1 89 ? -15.727 -3.764 18.222 1.00 91.50 89 SER A CA 1
ATOM 748 C C . SER A 1 89 ? -15.471 -3.466 16.739 1.00 91.50 89 SER A C 1
ATOM 750 O O . SER A 1 89 ? -15.706 -2.358 16.246 1.00 91.50 89 SER A O 1
ATOM 752 N N . ALA A 1 90 ? -15.012 -4.474 15.993 1.00 88.19 90 ALA A N 1
ATOM 753 C CA . ALA A 1 90 ? -14.848 -4.349 14.546 1.00 88.19 90 ALA A CA 1
ATOM 754 C C . ALA A 1 90 ? -16.160 -3.945 13.850 1.00 88.19 90 ALA A C 1
ATOM 756 O O . ALA A 1 90 ? -16.141 -3.080 12.981 1.00 88.19 90 ALA A O 1
ATOM 757 N N . GLN A 1 91 ? -17.285 -4.525 14.278 1.00 90.56 91 GLN A N 1
ATOM 758 C CA . GLN A 1 91 ? -18.605 -4.256 13.706 1.00 90.56 91 GLN A CA 1
ATOM 759 C C . GLN A 1 91 ? -19.053 -2.815 13.968 1.00 90.56 91 GLN A C 1
ATOM 761 O O . GLN A 1 91 ? -19.601 -2.168 13.078 1.00 90.56 91 GLN A O 1
ATOM 766 N N . ASP A 1 92 ? -18.789 -2.298 15.170 1.00 90.75 92 ASP A N 1
ATOM 767 C CA . ASP A 1 92 ? -19.144 -0.925 15.529 1.00 90.75 92 ASP A CA 1
ATOM 768 C C . ASP A 1 92 ? -18.321 0.085 14.735 1.00 90.75 92 ASP A C 1
ATOM 770 O O . ASP A 1 92 ? -18.882 1.041 14.210 1.00 90.75 92 ASP A O 1
ATOM 774 N N . ILE A 1 93 ? -17.013 -0.149 14.575 1.00 93.38 93 ILE A N 1
ATOM 775 C CA . ILE A 1 93 ? -16.178 0.703 13.720 1.00 93.38 93 ILE A CA 1
ATOM 776 C C . ILE A 1 93 ? -16.665 0.673 12.273 1.00 93.38 93 ILE A C 1
ATOM 778 O O . ILE A 1 93 ? -16.793 1.735 11.670 1.00 93.38 93 ILE A O 1
ATOM 782 N N . ASP A 1 94 ? -16.982 -0.499 11.720 1.00 90.44 94 ASP A N 1
ATOM 783 C CA . ASP A 1 94 ? -17.468 -0.599 10.340 1.00 90.44 94 ASP A CA 1
ATOM 784 C C . ASP A 1 94 ? -18.769 0.212 10.146 1.00 90.44 94 ASP A C 1
ATOM 786 O O . ASP A 1 94 ? -18.894 0.955 9.169 1.00 90.44 94 ASP A O 1
ATOM 790 N N . ARG A 1 95 ? -19.689 0.167 11.125 1.00 90.44 95 ARG A N 1
ATOM 791 C CA . ARG A 1 95 ? -20.914 0.989 11.140 1.00 90.44 95 ARG A CA 1
ATOM 792 C C . ARG A 1 95 ? -20.626 2.482 11.293 1.00 90.44 95 ARG A C 1
ATOM 794 O O . ARG A 1 95 ? -21.225 3.280 10.581 1.00 90.44 95 ARG A O 1
ATOM 801 N N . MET A 1 96 ? -19.707 2.872 12.178 1.00 91.06 96 MET A N 1
ATOM 802 C CA . MET A 1 96 ? -19.302 4.276 12.360 1.00 91.06 96 MET A CA 1
ATOM 803 C C . MET A 1 96 ? -18.638 4.850 11.105 1.00 91.06 96 MET A C 1
ATOM 805 O O . MET A 1 96 ? -18.779 6.033 10.810 1.00 91.06 96 MET A O 1
ATOM 809 N N . LEU A 1 97 ? -17.948 4.008 10.336 1.00 90.62 97 LEU A N 1
ATOM 810 C CA . LEU A 1 97 ? -17.426 4.349 9.016 1.00 90.62 97 LEU A CA 1
ATOM 811 C C . LEU A 1 97 ? -18.516 4.343 7.931 1.00 90.62 97 LEU A C 1
ATOM 813 O O . LEU A 1 97 ? -18.207 4.641 6.781 1.00 90.62 97 LEU A O 1
ATOM 817 N N . GLY A 1 98 ? -19.769 4.010 8.252 1.00 89.88 98 GLY A N 1
ATOM 818 C CA . GLY A 1 98 ? -20.901 3.981 7.327 1.00 89.88 98 GLY A CA 1
ATOM 819 C C . GLY A 1 98 ? -20.829 2.854 6.295 1.00 89.88 98 GLY A C 1
ATOM 820 O O . GLY A 1 98 ? -21.208 3.074 5.143 1.00 89.88 98 GLY A O 1
ATOM 821 N N . TYR A 1 99 ? -20.294 1.691 6.677 1.00 91.00 99 TYR A N 1
ATOM 822 C CA . TYR A 1 99 ? -20.195 0.497 5.836 1.00 91.00 99 TYR A CA 1
ATOM 823 C C . TYR A 1 99 ? -20.922 -0.702 6.453 1.00 91.00 99 TYR A C 1
ATOM 825 O O . TYR A 1 99 ? -21.210 -0.747 7.650 1.00 91.00 99 TYR A O 1
ATOM 833 N N . THR A 1 100 ? -21.198 -1.707 5.620 1.00 87.56 100 THR A N 1
ATOM 834 C CA . THR A 1 100 ? -21.647 -3.020 6.088 1.00 87.56 100 THR A CA 1
ATOM 835 C C . THR A 1 100 ? -20.526 -3.735 6.848 1.00 87.56 100 THR A C 1
ATOM 837 O O . THR A 1 100 ? -19.336 -3.503 6.616 1.00 87.56 100 THR A O 1
ATOM 840 N N . ILE A 1 101 ? -20.904 -4.611 7.781 1.00 86.44 101 ILE A N 1
ATOM 841 C CA . ILE A 1 101 ? -19.956 -5.325 8.646 1.00 86.44 101 ILE A CA 1
ATOM 842 C C . ILE A 1 101 ? -18.966 -6.135 7.799 1.00 86.44 101 ILE A C 1
ATOM 844 O O . ILE A 1 101 ? -19.358 -6.871 6.897 1.00 86.44 101 ILE A O 1
ATOM 848 N N . GLY A 1 102 ? -17.674 -5.999 8.098 1.00 83.50 102 GLY A N 1
ATOM 849 C CA . GLY A 1 102 ? -16.581 -6.691 7.418 1.00 83.50 102 GLY A CA 1
ATOM 850 C C . GLY A 1 102 ? -16.154 -6.062 6.088 1.00 83.50 102 GLY A C 1
ATOM 851 O O . GLY A 1 102 ? -15.051 -6.354 5.615 1.00 83.50 102 GLY A O 1
ATOM 852 N N . TYR A 1 103 ? -16.959 -5.165 5.509 1.00 90.31 103 TYR A N 1
ATOM 853 C CA . TYR A 1 103 ? -16.682 -4.565 4.203 1.00 90.31 103 TYR A CA 1
ATOM 854 C C . TYR A 1 103 ? -15.352 -3.798 4.144 1.00 90.31 103 TYR A C 1
ATOM 856 O O . TYR A 1 103 ? -14.605 -4.017 3.182 1.00 90.31 103 TYR A O 1
ATOM 864 N N . PRO A 1 104 ? -14.982 -2.958 5.137 1.00 90.62 104 PRO A N 1
ATOM 865 C CA . PRO A 1 104 ? -13.718 -2.229 5.078 1.00 90.62 104 PRO A CA 1
ATOM 866 C C . PRO A 1 104 ? -12.508 -3.167 5.020 1.00 90.62 104 PRO A C 1
ATOM 868 O O . PRO A 1 104 ? -11.662 -3.043 4.138 1.00 90.62 104 PRO A O 1
ATOM 871 N N . MET A 1 105 ? -12.462 -4.167 5.904 1.00 91.94 105 MET A N 1
ATOM 872 C CA . MET A 1 105 ? -11.363 -5.135 5.952 1.00 91.94 105 MET A CA 1
ATOM 873 C C . MET A 1 105 ? -11.278 -5.972 4.669 1.00 91.94 105 MET A C 1
ATOM 875 O O . MET A 1 105 ? -10.186 -6.168 4.138 1.00 91.94 105 MET A O 1
ATOM 879 N N . ALA A 1 106 ? -12.415 -6.454 4.158 1.00 90.12 106 ALA A N 1
ATOM 880 C CA . ALA A 1 106 ? -12.457 -7.229 2.920 1.00 90.12 106 ALA A CA 1
ATOM 881 C C . ALA A 1 106 ? -11.971 -6.404 1.719 1.00 90.12 106 ALA A C 1
ATOM 883 O O . ALA A 1 106 ? -11.169 -6.884 0.923 1.00 90.12 106 ALA A O 1
ATOM 884 N N . SER A 1 107 ? -12.390 -5.142 1.627 1.00 89.81 107 SER A N 1
ATOM 885 C CA . SER A 1 107 ? -11.990 -4.243 0.540 1.00 89.81 107 SER A CA 1
ATOM 886 C C . SER A 1 107 ? -10.491 -3.943 0.556 1.00 89.81 107 SER A C 1
ATOM 888 O O . SER A 1 107 ? -9.840 -4.018 -0.484 1.00 89.81 107 SER A O 1
ATOM 890 N N . LEU A 1 108 ? -9.918 -3.678 1.735 1.00 91.62 108 LEU A N 1
ATOM 891 C CA . LEU A 1 108 ? -8.474 -3.481 1.880 1.00 91.62 108 LEU A CA 1
ATOM 892 C C . LEU A 1 108 ? -7.691 -4.745 1.488 1.00 91.62 108 LEU A C 1
ATOM 894 O O . LEU A 1 108 ? -6.722 -4.663 0.735 1.00 91.62 108 LEU A O 1
ATOM 898 N N . LYS A 1 109 ? -8.152 -5.928 1.918 1.00 91.00 109 LYS A N 1
ATOM 899 C CA . LYS A 1 109 ? -7.567 -7.218 1.515 1.00 91.00 109 LYS A CA 1
ATOM 900 C C . LYS A 1 109 ? -7.686 -7.486 0.013 1.00 91.00 109 LYS A C 1
ATOM 902 O O . LYS A 1 109 ? -6.774 -8.060 -0.572 1.00 91.00 109 LYS A O 1
ATOM 907 N N . ASN A 1 110 ? -8.771 -7.058 -0.626 1.00 89.44 110 ASN A N 1
ATOM 908 C CA . ASN A 1 110 ? -8.923 -7.183 -2.074 1.00 89.44 110 ASN A CA 1
ATOM 909 C C . ASN A 1 110 ? -7.886 -6.339 -2.816 1.00 89.44 110 ASN A C 1
ATOM 911 O O . ASN A 1 110 ? -7.288 -6.837 -3.762 1.00 89.44 110 ASN A O 1
ATOM 915 N N . THR A 1 111 ? -7.614 -5.111 -2.366 1.00 91.88 111 THR A N 1
ATOM 916 C CA . THR A 1 111 ? -6.546 -4.276 -2.944 1.00 91.88 111 THR A CA 1
ATOM 917 C C . THR A 1 111 ? -5.160 -4.862 -2.693 1.00 91.88 111 THR A C 1
ATOM 919 O O . THR A 1 111 ? -4.341 -4.847 -3.602 1.00 91.88 111 THR A O 1
ATOM 922 N N . LEU A 1 112 ? -4.910 -5.443 -1.511 1.00 89.81 112 LEU A N 1
ATOM 923 C CA . LEU A 1 112 ? -3.668 -6.178 -1.229 1.00 89.81 112 LEU A CA 1
ATOM 924 C C . LEU A 1 112 ? -3.449 -7.357 -2.175 1.00 89.81 112 LEU A C 1
ATOM 926 O O . LEU A 1 112 ? -2.311 -7.701 -2.480 1.00 89.81 112 LEU A O 1
ATOM 930 N N . ASN A 1 113 ? -4.534 -8.009 -2.592 1.00 88.12 113 ASN A N 1
ATOM 931 C CA . ASN A 1 113 ? -4.444 -9.212 -3.400 1.00 88.12 113 ASN A CA 1
ATOM 932 C C . ASN A 1 113 ? -4.476 -8.962 -4.904 1.00 88.12 113 ASN A C 1
ATOM 934 O O . ASN A 1 113 ? -3.854 -9.705 -5.660 1.00 88.12 113 ASN A O 1
ATOM 938 N N . ASN A 1 114 ? -5.247 -7.962 -5.316 1.00 90.88 114 ASN A N 1
ATOM 939 C CA . ASN A 1 114 ? -5.495 -7.604 -6.698 1.00 90.88 114 ASN A CA 1
ATOM 940 C C . ASN A 1 114 ? -5.830 -6.101 -6.776 1.00 90.88 114 ASN A C 1
ATOM 942 O O . ASN A 1 114 ? -7.015 -5.726 -6.761 1.00 90.88 114 ASN A O 1
ATOM 946 N N . PRO A 1 115 ? -4.818 -5.219 -6.813 1.00 91.12 115 PRO A N 1
ATOM 947 C CA . PRO A 1 115 ? -5.029 -3.795 -7.014 1.00 91.12 115 PRO A CA 1
ATOM 948 C C . PRO A 1 115 ? -5.651 -3.569 -8.397 1.00 91.12 115 PRO A C 1
ATOM 950 O O . PRO A 1 115 ? -5.080 -3.858 -9.440 1.00 91.12 115 PRO A O 1
ATOM 953 N N . THR A 1 116 ? -6.886 -3.085 -8.398 1.00 91.00 116 THR A N 1
ATOM 954 C CA . THR A 1 116 ? -7.583 -2.611 -9.597 1.00 91.00 116 THR A CA 1
ATOM 955 C C . THR A 1 116 ? -7.994 -1.172 -9.354 1.00 91.00 116 THR A C 1
ATOM 957 O O . THR A 1 116 ? -8.181 -0.781 -8.201 1.00 91.00 116 THR A O 1
ATOM 960 N N . GLY A 1 117 ? -8.238 -0.388 -10.406 1.00 88.50 117 GLY A N 1
ATOM 961 C CA . GLY A 1 117 ? -8.668 1.006 -10.233 1.00 88.50 117 GLY A CA 1
ATOM 962 C C . GLY A 1 117 ? -9.911 1.145 -9.342 1.00 88.50 117 GLY A C 1
ATOM 963 O O . GLY A 1 117 ? -9.991 2.057 -8.524 1.00 88.50 117 GLY A O 1
ATOM 964 N N . LYS A 1 118 ? -10.853 0.192 -9.421 1.00 90.12 118 LYS A N 1
ATOM 965 C CA . LYS A 1 118 ? -12.018 0.132 -8.524 1.00 90.12 118 LYS A CA 1
ATOM 966 C C . LYS A 1 118 ? -11.611 -0.144 -7.072 1.00 90.12 118 LYS A C 1
ATOM 968 O O . LYS A 1 118 ? -12.054 0.575 -6.179 1.00 90.12 118 LYS A O 1
ATOM 973 N N . ASN A 1 119 ? -10.777 -1.157 -6.839 1.00 91.00 119 ASN A N 1
ATOM 974 C CA . ASN A 1 119 ? -10.332 -1.536 -5.495 1.00 91.00 119 ASN A CA 1
ATOM 975 C C . ASN A 1 119 ? -9.524 -0.409 -4.834 1.00 91.00 119 ASN A C 1
ATOM 977 O O . ASN A 1 119 ? -9.786 -0.062 -3.685 1.00 91.00 119 ASN A O 1
ATOM 981 N N . VAL A 1 120 ? -8.637 0.244 -5.590 1.00 91.31 120 VAL A N 1
ATOM 982 C CA . VAL A 1 120 ? -7.872 1.413 -5.137 1.00 91.31 120 VAL A CA 1
ATOM 983 C C . VAL A 1 120 ? -8.813 2.543 -4.714 1.00 91.31 120 VAL A C 1
ATOM 985 O O . VAL A 1 120 ? -8.716 3.016 -3.585 1.00 91.31 120 VAL A O 1
ATOM 988 N N . ARG A 1 121 ? -9.799 2.925 -5.536 1.00 90.69 121 ARG A N 1
ATOM 989 C CA . ARG A 1 121 ? -10.786 3.957 -5.155 1.00 90.69 121 ARG A CA 1
ATOM 990 C C . ARG A 1 121 ? -11.514 3.623 -3.851 1.00 90.69 121 ARG A C 1
ATOM 992 O O . ARG A 1 121 ? -11.648 4.482 -2.982 1.00 90.69 121 ARG A O 1
ATOM 999 N N . ILE A 1 122 ? -11.940 2.370 -3.680 1.00 91.00 122 ILE A N 1
ATOM 1000 C CA . ILE A 1 122 ? -12.613 1.920 -2.451 1.00 91.00 122 ILE A CA 1
ATOM 1001 C C . ILE A 1 122 ? -11.667 2.014 -1.243 1.00 91.00 122 ILE A C 1
ATOM 1003 O O . ILE A 1 122 ? -12.054 2.561 -0.211 1.00 91.00 122 ILE A O 1
ATOM 1007 N N . THR A 1 123 ? -10.424 1.542 -1.370 1.00 90.69 123 THR A N 1
ATOM 1008 C CA . THR A 1 123 ? -9.387 1.628 -0.327 1.00 90.69 123 THR A CA 1
ATOM 1009 C C . THR A 1 123 ? -9.177 3.067 0.144 1.00 90.69 123 THR A C 1
ATOM 1011 O O . THR A 1 123 ? -9.197 3.338 1.346 1.00 90.69 123 THR A O 1
ATOM 1014 N N . PHE A 1 124 ? -9.042 4.012 -0.788 1.00 90.75 124 PHE A N 1
ATOM 1015 C CA . PHE A 1 124 ? -8.833 5.420 -0.452 1.00 90.75 124 PHE A CA 1
ATOM 1016 C C . PHE A 1 124 ? -10.099 6.087 0.104 1.00 90.75 124 PHE A C 1
ATOM 1018 O O . PHE A 1 124 ? -9.999 6.946 0.981 1.00 90.75 124 PHE A O 1
ATOM 1025 N N . ALA A 1 125 ? -11.294 5.678 -0.329 1.00 89.56 125 ALA A N 1
ATOM 1026 C CA . ALA A 1 125 ? -12.550 6.135 0.264 1.00 89.56 125 ALA A CA 1
ATOM 1027 C C . ALA A 1 125 ? -12.707 5.669 1.722 1.00 89.56 125 ALA A C 1
ATOM 1029 O O . ALA A 1 125 ? -13.111 6.455 2.581 1.00 89.56 125 ALA A O 1
ATOM 1030 N N . ILE A 1 126 ? -12.348 4.416 2.026 1.00 90.38 126 ILE A N 1
ATOM 1031 C CA . ILE A 1 126 ? -12.310 3.897 3.401 1.00 90.38 126 ILE A CA 1
ATOM 1032 C C . ILE A 1 126 ? -11.332 4.721 4.237 1.00 90.38 126 ILE A C 1
ATOM 1034 O O . ILE A 1 126 ? -11.718 5.209 5.297 1.00 90.38 126 ILE A O 1
ATOM 1038 N N . TYR A 1 127 ? -10.112 4.950 3.741 1.00 90.44 127 TYR A N 1
ATOM 1039 C CA . TYR A 1 127 ? -9.115 5.746 4.457 1.00 90.44 127 TYR A CA 1
ATOM 1040 C C . TYR A 1 127 ? -9.591 7.163 4.781 1.00 90.44 127 TYR A C 1
ATOM 1042 O O . TYR A 1 127 ? -9.457 7.596 5.924 1.00 90.44 127 TYR A O 1
ATOM 1050 N N . LYS A 1 128 ? -10.224 7.862 3.828 1.00 87.62 128 LYS A N 1
ATOM 1051 C CA . LYS A 1 128 ? -10.808 9.192 4.084 1.00 87.62 128 LYS A CA 1
ATOM 1052 C C . LYS A 1 128 ? -11.803 9.142 5.244 1.00 87.62 128 LYS A C 1
ATOM 1054 O O . LYS A 1 128 ? -11.724 9.966 6.149 1.00 87.62 128 LYS A O 1
ATOM 1059 N N . ARG A 1 129 ? -12.694 8.143 5.275 1.00 90.56 129 ARG A N 1
ATOM 1060 C CA . ARG A 1 129 ? -13.647 7.975 6.386 1.00 90.56 129 ARG A CA 1
ATOM 1061 C C . ARG A 1 129 ? -12.958 7.652 7.714 1.00 90.56 129 ARG A C 1
ATOM 1063 O O . ARG A 1 129 ? -13.367 8.187 8.738 1.00 90.56 129 ARG A O 1
ATOM 1070 N N . MET A 1 130 ? -11.900 6.838 7.709 1.00 90.19 130 MET A N 1
ATOM 1071 C CA . MET A 1 130 ? -11.105 6.578 8.918 1.00 90.19 130 MET A CA 1
ATOM 1072 C C . MET A 1 130 ? -10.444 7.851 9.445 1.00 90.19 130 MET A C 1
ATOM 1074 O O . MET A 1 130 ? -10.495 8.102 10.646 1.00 90.19 130 MET A O 1
ATOM 1078 N N . ALA A 1 131 ? -9.862 8.662 8.559 1.00 85.06 131 ALA A N 1
ATOM 1079 C CA . ALA A 1 131 ? -9.243 9.933 8.916 1.00 85.06 131 ALA A CA 1
ATOM 1080 C C . ALA A 1 131 ? -10.269 10.907 9.517 1.00 85.06 131 ALA A C 1
ATOM 1082 O O . ALA A 1 131 ? -10.021 11.455 10.587 1.00 85.06 131 ALA A O 1
ATOM 1083 N N . HIS A 1 132 ? -11.452 11.034 8.904 1.00 84.75 132 HIS A N 1
ATOM 1084 C CA . HIS A 1 132 ? -12.559 11.828 9.453 1.00 84.75 132 HIS A CA 1
ATOM 1085 C C . HIS A 1 132 ? -13.090 11.295 10.790 1.00 84.75 132 HIS A C 1
ATOM 1087 O O . HIS A 1 132 ? -13.556 12.062 11.623 1.00 84.75 132 HIS A O 1
ATOM 1093 N N . LEU A 1 133 ? -13.050 9.983 11.027 1.00 84.94 133 LEU A N 1
ATOM 1094 C CA . LEU A 1 133 ? -13.457 9.430 12.319 1.00 84.94 133 LEU A CA 1
ATOM 1095 C C . LEU A 1 133 ? -12.379 9.640 13.404 1.00 84.94 133 LEU A C 1
ATOM 1097 O O . LEU A 1 133 ? -12.676 9.700 14.605 1.00 84.94 133 LEU A O 1
ATOM 1101 N N . ASN A 1 134 ? -11.118 9.762 12.989 1.00 81.00 134 ASN A N 1
ATOM 1102 C CA . ASN A 1 134 ? -9.949 9.912 13.847 1.00 81.00 134 ASN A CA 1
ATOM 1103 C C . ASN A 1 134 ? -9.490 11.377 14.013 1.00 81.00 134 ASN A C 1
ATOM 1105 O O . ASN A 1 134 ? -8.293 11.634 14.072 1.00 81.00 134 ASN A O 1
ATOM 1109 N N . ASN A 1 135 ? -10.432 12.320 14.158 1.00 69.75 135 ASN A N 1
ATOM 1110 C CA . ASN A 1 135 ? -10.257 13.786 14.309 1.00 69.75 135 ASN A CA 1
ATOM 1111 C C . ASN A 1 135 ? -9.221 14.296 15.341 1.00 69.75 135 ASN A C 1
ATOM 1113 O O . ASN A 1 135 ? -9.104 15.498 15.550 1.00 69.75 135 ASN A O 1
ATOM 1117 N N . SER A 1 136 ? -8.516 13.412 16.037 1.00 57.53 136 SER A N 1
ATOM 1118 C CA . SER A 1 136 ? -7.748 13.702 17.240 1.00 57.53 136 SER A CA 1
ATOM 1119 C C . SER A 1 136 ? -6.234 13.541 17.095 1.00 57.53 136 SER A C 1
ATOM 1121 O O . SER A 1 136 ? -5.552 14.157 17.901 1.00 57.53 136 SER A O 1
ATOM 1123 N N . LYS A 1 137 ? -5.692 12.761 16.135 1.00 58.06 137 LYS A N 1
ATOM 1124 C CA . LYS A 1 137 ? -4.233 12.600 15.888 1.00 58.06 137 LYS A CA 1
ATOM 1125 C C . LYS A 1 137 ? -3.931 11.834 14.580 1.00 58.06 137 LYS A C 1
ATOM 1127 O O . LYS A 1 137 ? -4.686 10.920 14.242 1.00 58.06 137 LYS A O 1
ATOM 1132 N N . PRO A 1 138 ? -2.810 12.109 13.880 1.00 61.03 138 PRO A N 1
ATOM 1133 C CA . PRO A 1 138 ? -2.377 11.305 12.735 1.00 61.03 138 PRO A CA 1
ATOM 1134 C C . PRO A 1 138 ? -2.111 9.849 13.150 1.00 61.03 138 PRO A C 1
ATOM 1136 O O . PRO A 1 138 ? -1.478 9.600 14.176 1.00 61.03 138 PRO A O 1
ATOM 1139 N N . PHE A 1 139 ? -2.528 8.875 12.335 1.00 61.62 139 PHE A N 1
ATOM 1140 C CA . PHE A 1 139 ? -2.298 7.445 12.606 1.00 61.62 139 PHE A CA 1
ATOM 1141 C C . PHE A 1 139 ? -0.809 7.062 12.743 1.00 61.62 139 PHE A C 1
ATOM 1143 O O . PHE A 1 139 ? -0.487 6.034 13.350 1.00 61.62 139 PHE A O 1
ATOM 1150 N N . SER A 1 140 ? 0.096 7.901 12.223 1.00 57.66 140 SER A N 1
ATOM 1151 C CA . SER A 1 140 ? 1.553 7.757 12.329 1.00 57.66 140 SER A CA 1
ATOM 1152 C C . SER A 1 140 ? 2.092 7.904 13.754 1.00 57.66 140 SER A C 1
ATOM 1154 O O . SER A 1 140 ? 3.177 7.411 14.035 1.00 57.66 140 SER A O 1
ATOM 1156 N N . GLN A 1 141 ? 1.343 8.531 14.666 1.00 52.06 141 GLN A N 1
ATOM 1157 C CA . GLN A 1 141 ? 1.758 8.730 16.062 1.00 52.06 141 GLN A CA 1
ATOM 1158 C C . GLN A 1 141 ? 1.323 7.590 16.992 1.00 52.06 141 GLN A C 1
ATOM 1160 O O . GLN A 1 141 ? 1.517 7.661 18.204 1.00 52.06 141 GLN A O 1
ATOM 1165 N N . ILE A 1 142 ? 0.697 6.549 16.441 1.00 54.97 142 ILE A N 1
ATOM 1166 C CA . ILE A 1 142 ? 0.138 5.442 17.210 1.00 54.97 142 ILE A CA 1
ATOM 1167 C C . ILE A 1 142 ? 0.963 4.195 16.892 1.00 54.97 142 ILE A C 1
ATOM 1169 O O . ILE A 1 142 ? 0.948 3.761 15.730 1.00 54.97 142 ILE A O 1
ATOM 1173 N N . PRO A 1 143 ? 1.673 3.621 17.882 1.00 51.62 143 PRO A N 1
ATOM 1174 C CA . PRO A 1 143 ? 2.523 2.462 17.660 1.00 51.62 143 PRO A CA 1
ATOM 1175 C C . PRO A 1 143 ? 1.717 1.296 17.080 1.00 51.62 143 PRO A C 1
ATOM 1177 O O . PRO A 1 143 ? 0.547 1.083 17.413 1.00 51.62 143 PRO A O 1
ATOM 1180 N N . THR A 1 144 ? 2.332 0.577 16.143 1.00 56.09 144 THR A N 1
ATOM 1181 C CA . THR A 1 144 ? 1.768 -0.630 15.544 1.00 56.09 144 THR A CA 1
ATOM 1182 C C . THR A 1 144 ? 2.692 -1.799 15.801 1.00 56.09 144 THR A C 1
ATOM 1184 O O . THR A 1 144 ? 3.899 -1.686 15.615 1.00 56.09 144 THR A O 1
ATOM 1187 N N . ASP A 1 145 ? 2.095 -2.919 16.187 1.00 57.56 145 ASP A N 1
ATOM 1188 C CA . ASP A 1 145 ? 2.789 -4.201 16.291 1.00 57.56 145 ASP A CA 1
ATOM 1189 C C . ASP A 1 145 ? 2.845 -4.903 14.918 1.00 57.56 145 ASP A C 1
ATOM 1191 O O . ASP A 1 145 ? 3.422 -5.980 14.784 1.00 57.56 145 ASP A O 1
ATOM 1195 N N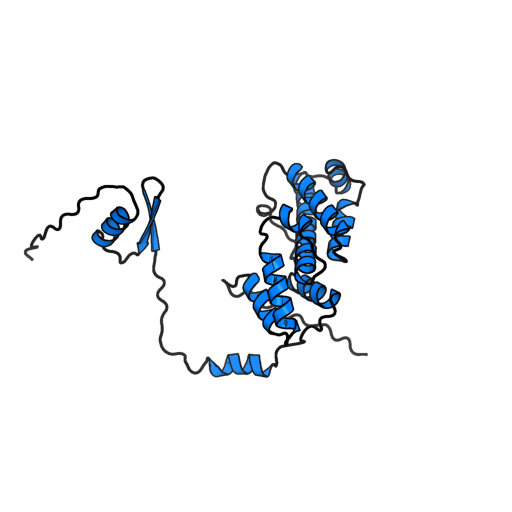 . GLU A 1 146 ? 2.218 -4.322 13.884 1.00 64.31 146 GLU A N 1
ATOM 1196 C CA . GLU A 1 146 ? 2.168 -4.903 12.545 1.00 64.31 146 GLU A CA 1
ATOM 1197 C C . GLU A 1 146 ? 3.393 -4.505 11.731 1.00 64.31 146 GLU A C 1
ATOM 1199 O O . GLU A 1 146 ? 3.579 -3.348 11.350 1.00 64.31 146 GLU A O 1
ATOM 1204 N N . LEU A 1 147 ? 4.217 -5.505 11.433 1.00 71.44 147 LEU A N 1
ATOM 1205 C CA . LEU A 1 147 ? 5.311 -5.383 10.487 1.00 71.44 147 LEU A CA 1
ATOM 1206 C C . LEU A 1 147 ? 4.761 -5.556 9.069 1.00 71.44 147 LEU A C 1
ATOM 1208 O O . LEU A 1 147 ? 4.136 -6.568 8.754 1.00 71.44 147 LEU A O 1
ATOM 1212 N N . ILE A 1 148 ? 5.001 -4.563 8.215 1.00 77.06 148 ILE A N 1
ATOM 1213 C CA . ILE A 1 148 ? 4.697 -4.645 6.786 1.00 77.06 148 ILE A CA 1
ATOM 1214 C C . ILE A 1 148 ? 5.952 -5.139 6.071 1.00 77.06 148 ILE A C 1
ATOM 1216 O O . ILE A 1 148 ? 6.976 -4.451 6.070 1.00 77.06 148 ILE A O 1
ATOM 1220 N N . ASP A 1 149 ? 5.866 -6.310 5.442 1.00 78.31 149 ASP A N 1
ATOM 1221 C CA . ASP A 1 149 ? 6.930 -6.812 4.576 1.00 78.31 149 ASP A CA 1
ATOM 1222 C C . ASP A 1 149 ? 6.858 -6.123 3.204 1.00 78.31 149 ASP A C 1
ATOM 1224 O O . ASP A 1 149 ? 6.173 -6.550 2.273 1.00 78.31 149 ASP A O 1
ATOM 1228 N N . VAL A 1 150 ? 7.564 -4.998 3.091 1.00 79.19 150 VAL A N 1
ATOM 1229 C CA . VAL A 1 150 ? 7.641 -4.209 1.852 1.00 79.19 150 VAL A CA 1
ATOM 1230 C C . VAL A 1 150 ? 8.253 -5.026 0.709 1.00 79.19 150 VAL A C 1
ATOM 1232 O O . VAL A 1 150 ? 7.880 -4.841 -0.451 1.00 79.19 150 VAL A O 1
ATOM 1235 N N . ASN A 1 151 ? 9.150 -5.962 1.024 1.00 77.69 151 ASN A N 1
ATOM 1236 C CA . ASN A 1 151 ? 9.826 -6.782 0.027 1.00 77.69 151 ASN A CA 1
ATOM 1237 C C . ASN A 1 151 ? 8.881 -7.806 -0.576 1.00 77.69 151 ASN A C 1
ATOM 1239 O O . ASN A 1 151 ? 8.878 -7.981 -1.793 1.00 77.69 151 ASN A O 1
ATOM 1243 N N . GLU A 1 152 ? 8.061 -8.443 0.257 1.00 79.94 152 GLU A N 1
ATOM 1244 C CA . GLU A 1 152 ? 7.003 -9.337 -0.204 1.00 79.94 152 GLU A CA 1
ATOM 1245 C C . GLU A 1 152 ? 6.031 -8.599 -1.136 1.00 79.94 152 GLU A C 1
ATOM 1247 O O . GLU A 1 152 ? 5.725 -9.093 -2.223 1.00 79.94 152 GLU A O 1
ATOM 1252 N N . ILE A 1 153 ? 5.607 -7.385 -0.765 1.00 83.38 153 ILE A N 1
ATOM 1253 C CA . ILE A 1 153 ? 4.697 -6.570 -1.586 1.00 83.38 153 ILE A CA 1
ATOM 1254 C C . ILE A 1 153 ? 5.340 -6.203 -2.932 1.00 83.38 153 ILE A C 1
ATOM 1256 O O . ILE A 1 153 ? 4.684 -6.292 -3.972 1.00 83.38 153 ILE A O 1
ATOM 1260 N N . PHE A 1 154 ? 6.622 -5.830 -2.940 1.00 84.88 154 PHE A N 1
ATOM 1261 C CA . PHE A 1 154 ? 7.344 -5.500 -4.170 1.00 84.88 154 PHE A CA 1
ATOM 1262 C C . PHE A 1 154 ? 7.511 -6.711 -5.097 1.00 84.88 154 PHE A C 1
ATOM 1264 O O . PHE A 1 154 ? 7.180 -6.642 -6.280 1.00 84.88 154 PHE A O 1
ATOM 1271 N N . ILE A 1 155 ? 7.946 -7.847 -4.550 1.00 84.00 155 ILE A N 1
ATOM 1272 C CA . ILE A 1 155 ? 8.066 -9.130 -5.261 1.00 84.00 155 ILE A CA 1
ATOM 1273 C C . ILE A 1 155 ? 6.723 -9.542 -5.866 1.00 84.00 155 ILE A C 1
ATOM 1275 O O . ILE A 1 155 ? 6.649 -9.963 -7.025 1.00 84.00 155 ILE A O 1
ATOM 1279 N N . ARG A 1 156 ? 5.642 -9.393 -5.101 1.00 84.69 156 ARG A N 1
ATOM 1280 C CA . ARG A 1 156 ? 4.296 -9.693 -5.575 1.00 84.69 156 ARG A CA 1
ATOM 1281 C C . ARG A 1 156 ? 3.897 -8.796 -6.743 1.00 84.69 156 ARG A C 1
ATOM 1283 O O . ARG A 1 156 ? 3.392 -9.315 -7.735 1.00 84.69 156 ARG A O 1
ATOM 1290 N N . ALA A 1 157 ? 4.155 -7.491 -6.652 1.00 88.69 157 ALA A N 1
ATOM 1291 C CA . ALA A 1 157 ? 3.873 -6.551 -7.734 1.00 88.69 157 ALA A CA 1
ATOM 1292 C C . ALA A 1 157 ? 4.614 -6.940 -9.021 1.00 88.69 157 ALA A C 1
ATOM 1294 O O . ALA A 1 157 ? 3.998 -7.044 -10.075 1.00 88.69 157 ALA A O 1
ATOM 1295 N N . LEU A 1 158 ? 5.908 -7.248 -8.928 1.00 87.69 158 LEU A N 1
ATOM 1296 C CA . LEU A 1 158 ? 6.701 -7.729 -10.064 1.00 87.69 158 LEU A CA 1
ATOM 1297 C C . LEU A 1 158 ? 6.093 -8.993 -10.691 1.00 87.69 158 LEU A C 1
ATOM 1299 O O . LEU A 1 158 ? 5.849 -9.037 -11.898 1.00 87.69 158 LEU A O 1
ATOM 1303 N N . THR A 1 159 ? 5.769 -9.984 -9.859 1.00 89.00 159 THR A N 1
ATOM 1304 C CA . THR A 1 159 ? 5.198 -11.266 -10.305 1.00 89.00 159 THR A CA 1
ATOM 1305 C C . THR A 1 159 ? 3.856 -11.072 -11.018 1.00 89.00 159 THR A C 1
ATOM 1307 O O . THR A 1 159 ? 3.603 -11.694 -12.047 1.00 89.00 159 THR A O 1
ATOM 1310 N N . MET A 1 160 ? 2.996 -10.179 -10.514 1.00 90.06 160 MET A N 1
ATOM 1311 C CA . MET A 1 160 ? 1.694 -9.867 -11.123 1.00 90.06 160 MET A CA 1
ATOM 1312 C C . MET A 1 160 ? 1.801 -9.295 -12.541 1.00 90.06 160 MET A C 1
ATOM 1314 O O . MET A 1 160 ? 0.857 -9.418 -13.320 1.00 90.06 160 MET A O 1
ATOM 1318 N N . HIS A 1 161 ? 2.937 -8.682 -12.874 1.00 91.25 161 HIS A N 1
ATOM 1319 C CA . HIS A 1 161 ? 3.221 -8.106 -14.190 1.00 91.25 161 HIS A CA 1
ATOM 1320 C C . HIS A 1 161 ? 4.138 -8.990 -15.044 1.00 91.25 161 HIS A C 1
ATOM 1322 O O . HIS A 1 161 ? 4.617 -8.544 -16.084 1.00 91.25 161 HIS A O 1
ATOM 1328 N N . GLY A 1 162 ? 4.365 -10.241 -14.628 1.00 88.81 162 GLY A N 1
ATOM 1329 C CA . GLY A 1 162 ? 5.133 -11.224 -15.393 1.00 88.81 162 GLY A CA 1
ATOM 1330 C C . GLY A 1 162 ? 6.646 -11.023 -15.348 1.00 88.81 162 GLY A C 1
ATOM 1331 O O . GLY A 1 162 ? 7.347 -11.573 -16.191 1.00 88.81 162 GLY A O 1
ATOM 1332 N N . TYR A 1 163 ? 7.163 -10.246 -14.392 1.00 84.62 163 TYR A N 1
ATOM 1333 C CA . TYR A 1 163 ? 8.605 -10.129 -14.201 1.00 84.62 163 TYR A CA 1
ATOM 1334 C C . TYR A 1 163 ? 9.144 -11.370 -13.493 1.00 84.62 163 TYR A C 1
ATOM 1336 O O . TYR A 1 163 ? 8.687 -11.730 -12.404 1.00 84.62 163 TYR A O 1
ATOM 1344 N N . GLU A 1 164 ? 10.160 -11.988 -14.087 1.00 79.44 164 GLU A N 1
ATOM 1345 C CA . GLU A 1 164 ? 10.988 -12.971 -13.401 1.00 79.44 164 GLU A CA 1
ATOM 1346 C C . GLU A 1 164 ? 11.871 -12.242 -12.394 1.00 79.44 164 GLU A C 1
ATOM 1348 O O . GLU A 1 164 ? 12.615 -11.326 -12.741 1.00 79.44 164 GLU A O 1
ATOM 1353 N N . ILE A 1 165 ? 11.740 -12.607 -11.122 1.00 75.19 165 ILE A N 1
ATOM 1354 C CA . ILE A 1 165 ? 12.526 -11.999 -10.054 1.00 75.19 165 ILE A CA 1
ATOM 1355 C C . ILE A 1 165 ? 13.924 -12.599 -10.145 1.00 75.19 165 ILE A C 1
ATOM 1357 O O . ILE A 1 165 ? 14.031 -13.819 -9.992 1.00 75.19 165 ILE A O 1
ATOM 1361 N N . PRO A 1 166 ? 14.979 -11.789 -10.345 1.00 62.66 166 PRO A N 1
ATOM 1362 C CA . PRO A 1 166 ? 16.342 -12.292 -10.338 1.00 62.66 166 PRO A CA 1
ATOM 1363 C C . PRO A 1 166 ? 16.598 -13.013 -9.009 1.00 62.66 166 PRO A C 1
ATOM 1365 O O . PRO A 1 166 ? 16.600 -12.399 -7.939 1.00 62.66 166 PRO A O 1
ATOM 1368 N N . THR A 1 167 ? 16.720 -14.339 -9.052 1.00 54.19 167 THR A N 1
ATOM 1369 C CA . THR A 1 167 ? 17.028 -15.156 -7.879 1.00 54.19 167 THR A CA 1
ATOM 1370 C C . THR A 1 167 ? 18.514 -15.036 -7.593 1.00 54.19 167 THR A C 1
ATOM 1372 O O . THR A 1 167 ? 19.282 -15.789 -8.169 1.00 54.19 167 THR A O 1
ATOM 1375 N N . GLU A 1 168 ? 18.865 -14.095 -6.710 1.00 52.94 168 GLU A N 1
ATOM 1376 C CA . GLU A 1 168 ? 20.216 -13.836 -6.178 1.00 52.94 168 GLU A CA 1
ATOM 1377 C C . GLU A 1 168 ? 21.225 -13.467 -7.280 1.00 52.94 168 GLU A C 1
ATOM 1379 O O . GLU A 1 168 ? 21.604 -14.265 -8.123 1.00 52.94 168 GLU A O 1
ATOM 1384 N N . VAL A 1 169 ? 21.594 -12.188 -7.382 1.00 44.91 169 VAL A N 1
ATOM 1385 C CA . VAL A 1 169 ? 22.963 -11.754 -7.048 1.00 44.91 169 VAL A CA 1
ATOM 1386 C C . VAL A 1 169 ? 23.943 -12.921 -7.125 1.00 44.91 169 VAL A C 1
ATOM 1388 O O . VAL A 1 169 ? 23.991 -13.727 -6.193 1.00 44.91 169 VAL A O 1
ATOM 1391 N N . ASP A 1 170 ? 24.699 -12.995 -8.225 1.00 35.53 170 ASP A N 1
ATOM 1392 C CA . ASP A 1 170 ? 25.889 -13.833 -8.307 1.00 35.53 170 ASP A CA 1
ATOM 1393 C C . ASP A 1 170 ? 26.613 -13.738 -6.969 1.00 35.53 170 ASP A C 1
ATOM 1395 O O . ASP A 1 170 ? 27.003 -12.652 -6.530 1.00 35.53 170 ASP A O 1
ATOM 1399 N N . LYS A 1 171 ? 26.748 -14.872 -6.283 1.00 38.00 171 LYS A N 1
ATOM 1400 C CA . LYS A 1 171 ? 27.513 -14.937 -5.034 1.00 38.00 171 LYS A CA 1
ATOM 1401 C C . LYS A 1 171 ? 28.942 -14.438 -5.249 1.00 38.00 171 LYS A C 1
ATOM 1403 O O . LYS A 1 171 ? 29.521 -13.877 -4.331 1.00 38.00 171 LYS A O 1
ATOM 1408 N N . GLU A 1 172 ? 29.429 -14.493 -6.487 1.00 35.69 172 GLU A N 1
ATOM 1409 C CA . GLU A 1 172 ? 30.685 -13.890 -6.924 1.00 35.69 172 GLU A CA 1
ATOM 1410 C C . GLU A 1 172 ? 30.666 -12.350 -6.905 1.00 35.69 172 GLU A C 1
ATOM 1412 O O . GLU A 1 172 ? 31.680 -11.743 -6.584 1.00 35.69 172 GLU A O 1
ATOM 1417 N N . ALA A 1 173 ? 29.539 -11.676 -7.159 1.00 39.91 173 ALA A N 1
ATOM 1418 C CA . ALA A 1 173 ? 29.452 -10.214 -7.067 1.00 39.91 173 ALA A CA 1
ATOM 1419 C C . ALA A 1 173 ? 29.386 -9.713 -5.613 1.00 39.91 173 ALA A C 1
ATOM 1421 O O . ALA A 1 173 ? 29.836 -8.603 -5.327 1.00 39.91 173 ALA A O 1
ATOM 1422 N N . LEU A 1 174 ? 28.852 -10.524 -4.688 1.00 38.03 174 LEU A N 1
ATOM 1423 C CA . LEU A 1 174 ? 28.846 -10.199 -3.259 1.00 38.03 174 LEU A CA 1
ATOM 1424 C C . LEU A 1 174 ? 30.195 -10.530 -2.600 1.00 38.03 174 LEU A C 1
ATOM 1426 O O . LEU A 1 174 ? 30.722 -9.694 -1.868 1.00 38.03 174 LEU A O 1
ATOM 1430 N N . GLU A 1 175 ? 30.804 -11.676 -2.923 1.00 33.94 175 GLU A N 1
ATOM 1431 C CA . GLU A 1 175 ? 32.124 -12.057 -2.398 1.00 33.94 175 GLU A CA 1
ATOM 1432 C C . GLU A 1 175 ? 33.251 -11.187 -2.978 1.00 33.94 175 GLU A C 1
ATOM 1434 O O . GLU A 1 175 ? 34.146 -10.800 -2.228 1.00 33.94 175 GLU A O 1
ATOM 1439 N N . ASN A 1 176 ? 33.167 -10.742 -4.241 1.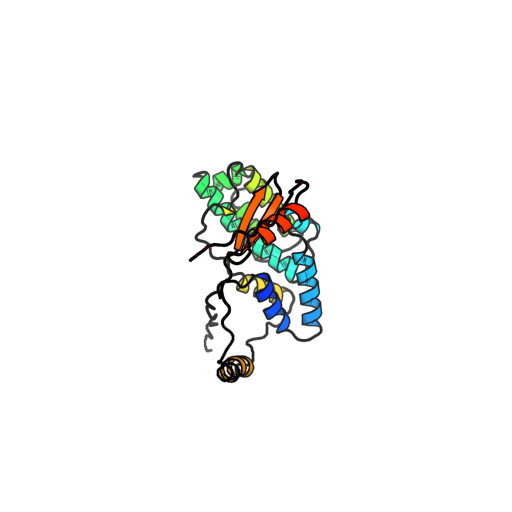00 34.41 176 ASN A N 1
ATOM 1440 C CA . ASN A 1 176 ? 34.119 -9.767 -4.800 1.00 34.41 176 ASN A CA 1
ATOM 1441 C C . ASN A 1 176 ? 33.915 -8.337 -4.261 1.00 34.41 176 ASN A C 1
ATOM 1443 O O . ASN A 1 176 ? 34.815 -7.507 -4.391 1.00 34.41 176 ASN A O 1
ATOM 1447 N N . SER A 1 177 ? 32.766 -8.037 -3.639 1.00 37.22 177 SER A N 1
ATOM 1448 C CA . SER A 1 177 ? 32.555 -6.774 -2.911 1.00 37.22 177 SER A CA 1
ATOM 1449 C C . SER A 1 177 ? 33.056 -6.831 -1.464 1.00 37.22 177 SER A C 1
ATOM 1451 O O . SER A 1 177 ? 33.419 -5.797 -0.910 1.00 37.22 177 SER A O 1
ATOM 1453 N N . GLU A 1 178 ? 33.148 -8.031 -0.879 1.00 35.84 178 GLU A N 1
ATOM 1454 C CA . GLU A 1 178 ? 33.731 -8.251 0.451 1.00 35.84 178 GLU A CA 1
ATOM 1455 C C . GLU A 1 178 ? 35.254 -8.481 0.404 1.00 35.84 178 GLU A C 1
ATOM 1457 O O . GLU A 1 178 ? 35.930 -8.181 1.381 1.00 35.84 178 GLU A O 1
ATOM 1462 N N . THR A 1 179 ? 35.844 -8.912 -0.721 1.00 34.72 179 THR A N 1
ATOM 1463 C CA . THR A 1 179 ? 37.304 -9.168 -0.805 1.00 34.72 179 THR A CA 1
ATOM 1464 C C . THR A 1 179 ? 38.151 -8.080 -1.468 1.00 34.72 179 THR A C 1
ATOM 1466 O O . THR A 1 179 ? 39.369 -8.099 -1.292 1.00 34.72 179 THR A O 1
ATOM 1469 N N . ASN A 1 180 ? 37.560 -7.090 -2.149 1.00 34.00 180 ASN A N 1
ATOM 1470 C CA . ASN A 1 180 ? 38.327 -5.970 -2.723 1.00 34.00 180 ASN A CA 1
ATOM 1471 C C . ASN A 1 180 ? 38.285 -4.666 -1.911 1.00 34.00 180 ASN A C 1
ATOM 1473 O O . ASN A 1 180 ? 39.037 -3.753 -2.233 1.00 34.00 180 ASN A O 1
ATOM 1477 N N . GLN A 1 181 ? 37.483 -4.561 -0.845 1.00 37.78 181 GLN A N 1
ATOM 1478 C CA . GLN A 1 181 ? 37.470 -3.357 0.007 1.00 37.78 181 GLN A CA 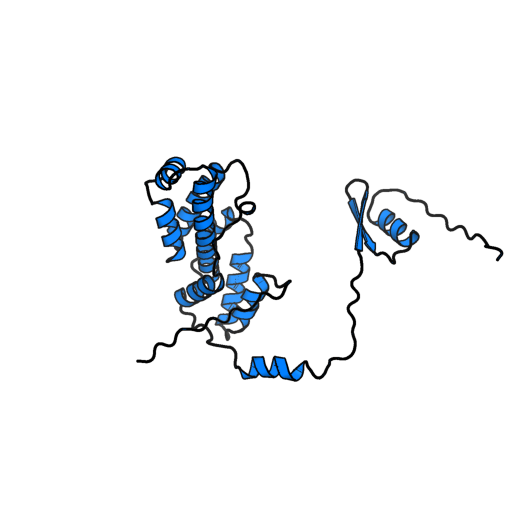1
ATOM 1479 C C . GLN A 1 181 ? 38.270 -3.493 1.312 1.00 37.78 181 GLN A C 1
ATOM 1481 O O . GLN A 1 181 ? 38.508 -2.496 1.987 1.00 37.78 181 GLN A O 1
ATOM 1486 N N . ASP A 1 182 ? 38.777 -4.687 1.633 1.00 34.66 182 ASP A N 1
ATOM 1487 C CA . ASP A 1 182 ? 39.632 -4.911 2.809 1.00 34.66 182 ASP A CA 1
ATOM 1488 C C . ASP A 1 182 ? 41.140 -4.709 2.541 1.00 34.66 182 ASP A C 1
ATOM 1490 O O . ASP A 1 182 ? 41.958 -4.912 3.438 1.00 34.66 182 ASP A O 1
ATOM 1494 N N . LYS A 1 183 ? 41.535 -4.255 1.341 1.00 35.06 183 LYS A N 1
ATOM 1495 C CA . LYS A 1 183 ? 42.933 -3.877 1.030 1.00 35.06 183 LYS A CA 1
ATOM 1496 C C . LYS A 1 183 ? 43.181 -2.387 0.793 1.00 35.06 183 LYS A C 1
ATOM 1498 O O . LYS A 1 183 ? 44.332 -2.003 0.630 1.00 35.06 183 LYS A O 1
ATOM 1503 N N . GLU A 1 184 ? 42.153 -1.551 0.899 1.00 31.78 184 GLU A N 1
ATOM 1504 C CA . GLU A 1 184 ? 42.295 -0.089 0.955 1.00 31.78 184 GLU A CA 1
ATOM 1505 C C . GLU A 1 184 ? 41.597 0.468 2.202 1.00 31.78 184 GLU A C 1
ATOM 1507 O O . GLU A 1 184 ? 40.841 1.431 2.171 1.00 31.78 184 GLU A O 1
ATOM 1512 N N . LYS A 1 185 ? 41.861 -0.148 3.357 1.00 35.22 185 LYS A N 1
ATOM 1513 C CA . LYS A 1 185 ? 41.832 0.593 4.617 1.00 35.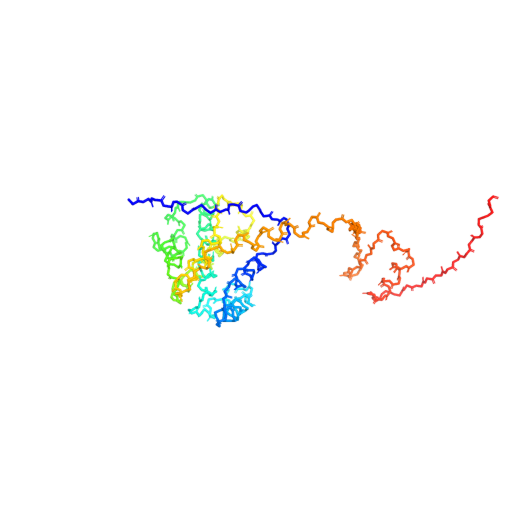22 185 LYS A CA 1
ATOM 1514 C C . LYS A 1 185 ? 43.238 1.101 4.872 1.00 35.22 185 LYS A C 1
ATOM 1516 O O . LYS A 1 185 ? 44.059 0.336 5.359 1.00 35.22 185 LYS A O 1
ATOM 1521 N N . MET A 1 186 ? 43.482 2.374 4.578 1.00 36.59 186 MET A N 1
ATOM 1522 C CA . MET A 1 186 ? 44.219 3.280 5.462 1.00 36.59 186 MET A CA 1
ATOM 1523 C C . MET A 1 186 ? 44.036 4.729 4.978 1.00 36.59 186 MET A C 1
ATOM 1525 O O . MET A 1 186 ? 44.477 5.072 3.891 1.00 36.59 186 MET A O 1
ATOM 1529 N N . GLN A 1 187 ? 43.421 5.533 5.858 1.00 37.94 187 GLN A N 1
ATOM 1530 C CA . GLN A 1 187 ? 43.273 7.000 5.860 1.00 37.94 187 GLN A CA 1
ATOM 1531 C C . GLN A 1 187 ? 42.178 7.628 4.982 1.00 37.94 187 GLN A C 1
ATOM 1533 O O . GLN A 1 187 ? 42.418 8.010 3.850 1.00 37.94 187 GLN A O 1
ATOM 1538 N N . GLU A 1 188 ? 41.006 7.836 5.590 1.00 30.92 188 GLU A N 1
ATOM 1539 C CA . GLU A 1 188 ? 40.376 9.164 5.697 1.00 30.92 188 GLU A CA 1
ATOM 1540 C C . GLU A 1 188 ? 39.360 9.107 6.855 1.00 30.92 188 GLU A C 1
ATOM 1542 O O . GLU A 1 188 ? 38.343 8.410 6.808 1.00 30.92 188 GLU A O 1
ATOM 1547 N N . GLU A 1 189 ? 39.709 9.752 7.969 1.00 35.28 189 GLU A N 1
ATOM 1548 C CA . GLU A 1 189 ? 38.827 9.956 9.117 1.00 35.28 189 GLU A CA 1
ATOM 1549 C C . GLU A 1 189 ? 37.757 10.982 8.725 1.00 35.28 189 GLU A C 1
ATOM 1551 O O . GLU A 1 189 ? 38.069 12.134 8.447 1.00 35.28 189 GLU A O 1
ATOM 1556 N N . ASN A 1 190 ? 36.484 10.581 8.701 1.00 36.69 190 ASN A N 1
ATOM 1557 C CA . ASN A 1 190 ? 35.385 11.542 8.633 1.00 36.69 190 ASN A CA 1
ATOM 1558 C C . ASN A 1 190 ? 35.164 12.123 10.034 1.00 36.69 190 ASN A C 1
ATOM 1560 O O . ASN A 1 190 ? 34.474 11.518 10.861 1.00 36.69 190 ASN A O 1
ATOM 1564 N N . GLU A 1 191 ? 35.757 13.286 10.297 1.00 39.19 191 GLU A N 1
ATOM 1565 C CA . GLU A 1 191 ? 35.414 14.126 11.442 1.00 39.19 191 GLU A CA 1
ATOM 1566 C C . GLU A 1 191 ? 33.928 14.506 11.383 1.00 39.19 191 GLU A C 1
ATOM 1568 O O . GLU A 1 191 ? 33.413 15.010 10.383 1.00 39.19 191 GLU A O 1
ATOM 1573 N N . MET A 1 192 ? 33.204 14.237 12.470 1.00 40.59 192 MET A N 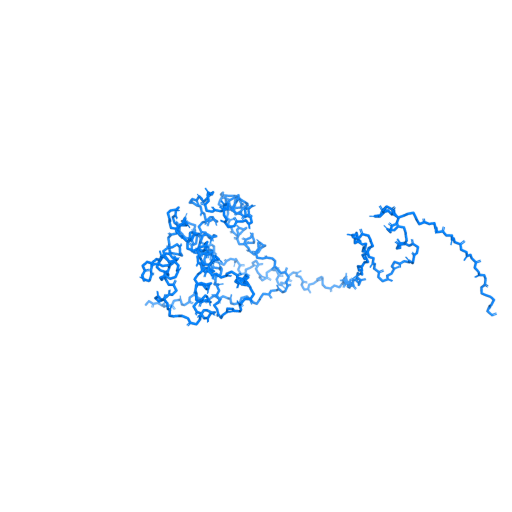1
ATOM 1574 C CA . MET A 1 192 ? 31.855 14.764 12.649 1.00 40.59 192 MET A CA 1
ATOM 1575 C C . MET A 1 192 ? 31.962 16.251 12.996 1.00 40.59 192 MET A C 1
ATOM 1577 O O . MET A 1 192 ? 32.369 16.591 14.103 1.00 40.59 192 MET A O 1
ATOM 1581 N N . ILE A 1 193 ? 31.577 17.128 12.068 1.00 47.59 193 ILE A N 1
ATOM 1582 C CA . ILE A 1 193 ? 31.529 18.575 12.305 1.00 47.59 193 ILE A CA 1
ATOM 1583 C C . ILE A 1 193 ? 30.245 18.907 13.081 1.00 47.59 193 ILE A C 1
ATOM 1585 O O . ILE A 1 193 ? 29.134 18.622 12.627 1.00 47.59 193 ILE A O 1
ATOM 1589 N N . GLU A 1 194 ? 30.393 19.492 14.271 1.00 46.84 194 GLU A N 1
ATOM 1590 C CA . GLU A 1 194 ? 29.277 20.005 15.073 1.00 46.84 194 GLU A CA 1
ATOM 1591 C C . GLU A 1 194 ? 28.762 21.327 14.481 1.00 46.84 194 GLU A C 1
ATOM 1593 O O . GLU A 1 194 ? 29.406 22.372 14.613 1.00 46.84 194 GLU A O 1
ATOM 1598 N N . THR A 1 195 ? 27.585 21.276 13.854 1.00 46.75 195 THR A N 1
ATOM 1599 C CA . THR A 1 195 ? 26.871 22.433 13.291 1.00 46.75 195 THR A CA 1
ATOM 1600 C C . THR A 1 195 ? 25.800 22.951 14.261 1.00 46.75 195 THR A C 1
ATOM 1602 O O . THR A 1 195 ? 25.017 22.165 14.799 1.00 46.75 195 THR A O 1
ATOM 1605 N N . TYR A 1 196 ? 25.713 24.268 14.430 1.00 58.44 196 TYR A N 1
ATOM 1606 C CA . TYR A 1 196 ? 24.787 24.993 15.303 1.00 58.44 196 TYR A CA 1
ATOM 1607 C C . TYR A 1 196 ? 23.801 25.842 14.486 1.00 58.44 196 TYR A C 1
ATOM 1609 O O . TYR A 1 196 ? 24.134 26.360 13.418 1.00 58.44 196 TYR A O 1
ATOM 1617 N N . GLU A 1 197 ? 22.583 26.006 15.009 1.00 58.25 197 GLU A N 1
ATOM 1618 C CA . GLU A 1 197 ? 21.500 26.781 14.389 1.00 58.25 197 GLU A CA 1
ATOM 1619 C C . GLU A 1 197 ? 21.198 28.039 15.212 1.00 58.25 197 GLU A C 1
ATOM 1621 O O . GLU A 1 197 ? 20.943 27.956 16.416 1.00 58.25 197 GLU A O 1
ATOM 1626 N N . LEU A 1 198 ? 21.181 29.205 14.566 1.00 61.12 198 LEU A N 1
ATOM 1627 C CA . LEU A 1 198 ? 20.803 30.480 15.175 1.00 61.12 198 LEU A CA 1
ATOM 1628 C C . LEU A 1 198 ? 19.608 31.076 14.434 1.00 61.12 198 LEU A C 1
ATOM 1630 O O . LEU A 1 198 ? 19.678 31.296 13.230 1.00 61.12 198 LEU A O 1
ATOM 1634 N N . VAL A 1 199 ? 18.517 31.355 15.150 1.00 62.69 199 VAL A N 1
ATOM 1635 C CA . VAL A 1 199 ? 17.297 31.924 14.560 1.00 62.69 199 VAL A CA 1
ATOM 1636 C C . VAL A 1 199 ? 17.178 33.401 14.916 1.00 62.69 199 VAL A C 1
ATOM 1638 O O . VAL A 1 199 ? 17.063 33.740 16.094 1.00 62.69 199 VAL A O 1
ATOM 1641 N N . ILE A 1 200 ? 17.164 34.280 13.911 1.00 60.62 200 ILE A N 1
ATOM 1642 C CA . ILE A 1 200 ? 17.009 35.732 14.087 1.00 60.62 200 ILE A CA 1
ATOM 1643 C C . ILE A 1 200 ? 15.972 36.246 13.085 1.00 60.62 200 ILE A C 1
ATOM 1645 O O . ILE A 1 200 ? 16.042 35.938 11.903 1.00 60.62 200 ILE A O 1
ATOM 1649 N N . ASN A 1 201 ? 14.973 37.002 13.557 1.00 57.81 201 ASN A N 1
ATOM 1650 C CA . ASN A 1 201 ? 13.860 37.524 12.742 1.00 57.81 201 ASN A CA 1
ATOM 1651 C C . ASN A 1 201 ? 13.123 36.470 11.886 1.00 57.81 201 ASN A C 1
ATOM 1653 O O . ASN A 1 201 ? 12.511 36.796 10.873 1.00 57.81 201 ASN A O 1
ATOM 1657 N N . GLY A 1 202 ? 13.128 35.207 12.327 1.00 53.47 202 GLY A N 1
ATOM 1658 C CA . GLY A 1 202 ? 12.491 34.094 11.618 1.00 53.47 202 GLY A CA 1
ATOM 1659 C C . GLY A 1 202 ? 13.368 33.427 10.554 1.00 53.47 202 GLY A C 1
ATOM 1660 O O . GLY A 1 202 ? 12.918 32.464 9.939 1.00 53.47 202 GLY A O 1
ATOM 1661 N N . GLU A 1 203 ? 14.609 33.882 10.375 1.00 55.91 203 GLU A N 1
ATOM 1662 C CA . GLU A 1 203 ? 15.601 33.292 9.474 1.00 55.91 203 GLU A CA 1
ATOM 1663 C C . GLU A 1 203 ? 16.625 32.473 10.267 1.00 55.91 203 GLU A C 1
ATOM 1665 O O . GLU A 1 203 ? 16.990 32.835 11.388 1.00 55.91 203 GLU A O 1
ATOM 1670 N N . ILE A 1 204 ? 17.043 31.333 9.708 1.00 55.69 204 ILE A N 1
ATOM 1671 C CA . ILE A 1 204 ? 17.931 30.367 10.368 1.00 55.69 204 ILE A CA 1
ATOM 1672 C C . ILE A 1 204 ? 19.316 30.448 9.731 1.00 55.69 204 ILE A C 1
ATOM 1674 O O . ILE A 1 204 ? 19.465 30.190 8.537 1.00 55.69 204 ILE A O 1
ATOM 1678 N N . VAL A 1 205 ? 20.319 30.757 10.548 1.00 64.56 205 VAL A N 1
ATOM 1679 C CA . VAL A 1 205 ? 21.729 30.842 10.166 1.00 64.56 205 VAL A CA 1
ATOM 1680 C C . VAL A 1 205 ? 22.480 29.654 10.762 1.00 64.56 205 VAL A C 1
ATOM 1682 O O . VAL A 1 205 ? 22.436 29.425 11.972 1.00 64.56 205 VAL A O 1
ATOM 1685 N N . PHE A 1 206 ? 23.184 28.909 9.908 1.00 67.44 206 PHE A N 1
ATOM 1686 C CA . PHE A 1 206 ? 23.968 27.734 10.298 1.00 67.44 206 PHE A CA 1
ATOM 1687 C C . PHE A 1 206 ? 25.456 28.072 10.413 1.00 67.44 206 PHE A C 1
ATOM 1689 O O . PHE A 1 206 ? 26.053 28.684 9.513 1.00 67.44 206 PHE A O 1
ATOM 1696 N N . PHE A 1 207 ? 26.079 27.643 11.505 1.00 67.94 207 PHE A N 1
ATOM 1697 C CA . PHE A 1 207 ? 27.508 27.829 11.725 1.00 67.94 207 PHE A CA 1
ATOM 1698 C C . PHE A 1 207 ? 28.100 26.707 12.561 1.00 67.94 207 PHE A C 1
ATOM 1700 O O . PHE A 1 207 ? 27.426 26.114 13.393 1.00 67.94 207 PHE A O 1
ATOM 1707 N N . ASP A 1 208 ? 29.375 26.443 12.350 1.00 76.31 208 ASP A N 1
ATOM 1708 C CA . ASP A 1 208 ? 30.079 25.337 12.976 1.00 76.31 208 ASP A CA 1
ATOM 1709 C C . ASP A 1 208 ? 30.908 25.867 14.144 1.00 76.31 208 ASP A C 1
ATOM 1711 O O . ASP A 1 208 ? 31.195 27.065 14.228 1.00 76.31 208 ASP A O 1
ATOM 1715 N N . LYS A 1 209 ? 31.329 24.975 15.045 1.00 63.50 209 LYS A N 1
ATOM 1716 C CA . LYS A 1 209 ? 32.139 25.343 16.223 1.00 63.50 209 LYS A CA 1
ATOM 1717 C C . LYS A 1 209 ? 33.409 26.130 15.879 1.00 63.50 209 LYS A C 1
ATOM 1719 O O . LYS A 1 209 ? 33.886 26.916 16.693 1.00 63.50 209 LYS A O 1
ATOM 1724 N N . GLU A 1 210 ? 33.957 25.888 14.694 1.00 69.62 210 GLU A N 1
ATOM 1725 C CA . GLU A 1 210 ? 35.192 26.502 14.207 1.00 69.62 210 GLU A CA 1
ATOM 1726 C C . GLU A 1 210 ? 34.972 27.851 13.517 1.00 69.62 210 GLU A C 1
ATOM 1728 O O . GLU A 1 210 ? 35.937 28.564 13.245 1.00 69.62 210 GLU A O 1
ATOM 1733 N N . ASN A 1 211 ? 33.721 28.238 13.235 1.00 69.44 211 ASN A N 1
ATOM 1734 C CA . ASN A 1 211 ? 33.461 29.555 12.671 1.00 69.44 211 ASN A CA 1
ATOM 1735 C C . ASN A 1 211 ? 33.824 30.636 13.695 1.00 69.44 211 ASN A C 1
ATOM 1737 O O . ASN A 1 211 ? 33.312 30.654 14.816 1.00 69.44 211 ASN A O 1
ATOM 1741 N N . SER A 1 212 ? 34.687 31.574 13.294 1.00 69.19 212 SER A N 1
ATOM 1742 C CA . SER A 1 212 ? 35.003 32.719 14.139 1.00 69.19 212 SER A CA 1
ATOM 1743 C C . SER A 1 212 ? 33.758 33.591 14.325 1.00 69.19 212 SER A C 1
ATOM 1745 O O . SER A 1 212 ? 32.844 33.601 13.492 1.00 69.19 212 SER A O 1
ATOM 1747 N N . ALA A 1 213 ? 33.727 34.387 15.396 1.00 59.00 213 ALA A N 1
ATOM 1748 C CA . ALA A 1 213 ? 32.644 35.348 15.608 1.00 59.00 213 ALA A CA 1
ATOM 1749 C C . ALA A 1 213 ? 32.466 36.291 14.399 1.00 59.00 213 ALA A C 1
ATOM 1751 O O . ALA A 1 213 ? 31.347 36.687 14.081 1.00 59.00 213 ALA A O 1
ATOM 1752 N N . LEU A 1 214 ? 33.552 36.596 13.681 1.00 64.94 214 LEU A N 1
ATOM 1753 C CA . LEU A 1 214 ? 33.526 37.416 12.474 1.00 64.94 214 LEU A CA 1
ATOM 1754 C C . LEU A 1 214 ? 32.841 36.701 11.294 1.00 64.94 214 LEU A C 1
ATOM 1756 O O . LEU A 1 214 ? 32.076 37.330 10.562 1.00 64.94 214 LEU A O 1
ATOM 1760 N N . ASP A 1 215 ? 33.066 35.396 11.128 1.00 68.75 215 ASP A N 1
ATOM 1761 C CA . ASP A 1 215 ? 32.431 34.593 10.072 1.00 68.75 215 ASP A CA 1
ATOM 1762 C C . ASP A 1 215 ? 30.927 34.447 10.309 1.00 68.75 215 ASP A C 1
ATOM 1764 O O . ASP A 1 215 ? 30.130 34.543 9.375 1.00 68.75 215 ASP A O 1
ATOM 1768 N N . LEU A 1 216 ? 30.526 34.285 11.572 1.00 72.44 216 LEU A N 1
ATOM 1769 C CA . LEU A 1 216 ? 29.118 34.252 11.953 1.00 72.44 216 LEU A CA 1
ATOM 1770 C C . LEU A 1 216 ? 28.427 35.598 11.687 1.00 72.44 216 LEU A C 1
ATOM 1772 O O . LEU A 1 216 ? 27.340 35.626 11.113 1.00 72.44 216 LEU A O 1
ATOM 1776 N N . LEU A 1 217 ? 29.061 36.722 12.041 1.00 66.00 217 LEU A N 1
ATOM 1777 C CA . LEU A 1 217 ? 28.497 38.058 11.807 1.00 66.00 217 LEU A CA 1
ATOM 1778 C C . LEU A 1 217 ? 28.362 38.383 10.310 1.00 66.00 217 LEU A C 1
ATOM 1780 O O . LEU A 1 217 ? 27.372 38.997 9.912 1.00 66.00 217 LEU A O 1
ATOM 1784 N N . LYS A 1 218 ? 29.297 37.923 9.465 1.00 71.69 218 LYS A N 1
ATOM 1785 C CA . LYS A 1 218 ? 29.164 38.011 7.999 1.00 71.69 218 LYS A CA 1
ATOM 1786 C C . LYS A 1 218 ? 27.981 37.193 7.487 1.00 71.69 218 LYS A C 1
ATOM 1788 O O . LYS A 1 218 ? 27.169 37.731 6.740 1.00 71.69 218 LYS A O 1
ATOM 1793 N N . LYS A 1 219 ? 27.829 35.944 7.944 1.00 72.31 219 LYS A N 1
ATOM 1794 C CA . LYS A 1 219 ? 26.682 35.092 7.579 1.00 72.31 219 LYS A CA 1
ATOM 1795 C C . LYS A 1 219 ? 25.348 35.731 7.972 1.00 72.31 219 LYS A C 1
ATOM 1797 O O . LYS A 1 219 ? 24.418 35.716 7.177 1.00 72.31 219 LYS A O 1
ATOM 1802 N N . ILE A 1 220 ? 25.262 36.345 9.154 1.00 70.25 220 ILE A N 1
ATOM 1803 C CA . ILE A 1 220 ? 24.054 37.059 9.599 1.00 70.25 220 ILE A CA 1
ATOM 1804 C C . ILE A 1 220 ? 23.767 38.261 8.689 1.00 70.25 220 ILE A C 1
ATOM 1806 O O . ILE A 1 220 ? 22.626 38.440 8.275 1.00 70.25 220 ILE A O 1
ATOM 1810 N N . LYS A 1 221 ? 24.782 39.051 8.323 1.00 69.75 221 LYS A N 1
ATOM 1811 C CA . LYS A 1 221 ? 24.615 40.197 7.414 1.00 69.75 221 LYS A CA 1
ATOM 1812 C C . LYS A 1 221 ? 24.202 39.789 5.992 1.00 69.75 221 LYS A C 1
ATOM 1814 O O . LYS A 1 221 ? 23.468 40.521 5.343 1.00 69.75 221 LYS A O 1
ATOM 1819 N N . GLU A 1 222 ? 24.690 38.657 5.489 1.00 68.06 222 GLU A N 1
ATOM 1820 C CA . GLU A 1 222 ? 24.357 38.162 4.144 1.00 68.06 222 GLU A CA 1
ATOM 1821 C C . GLU A 1 222 ? 22.976 37.507 4.074 1.00 68.06 222 GLU A C 1
ATOM 1823 O O . GLU A 1 222 ? 22.296 37.601 3.054 1.00 68.06 222 GLU A O 1
ATOM 1828 N N . GLN A 1 223 ? 22.581 36.811 5.141 1.00 66.44 223 GLN A N 1
ATOM 1829 C CA . GLN A 1 223 ? 21.379 35.977 5.156 1.00 66.44 223 GLN A CA 1
ATOM 1830 C C . GLN A 1 223 ? 20.182 36.652 5.809 1.00 66.44 223 GLN A C 1
ATOM 1832 O O . GLN A 1 223 ? 19.086 36.113 5.708 1.00 66.44 223 GLN A O 1
ATOM 1837 N N . THR A 1 224 ? 20.380 37.804 6.453 1.00 61.69 224 THR A N 1
ATOM 1838 C CA . THR A 1 224 ? 19.307 38.563 7.089 1.00 61.69 224 THR A CA 1
ATOM 1839 C C . THR A 1 224 ? 19.368 40.035 6.699 1.00 61.69 224 THR A C 1
ATOM 1841 O O . THR A 1 224 ? 20.438 40.585 6.458 1.00 61.69 224 THR A O 1
ATOM 1844 N N . ASN A 1 225 ? 18.220 40.715 6.690 1.00 59.75 225 ASN A N 1
ATOM 1845 C CA . ASN A 1 225 ? 18.125 42.161 6.417 1.00 59.75 225 ASN A CA 1
ATOM 1846 C C . ASN A 1 225 ? 18.607 43.049 7.590 1.00 59.75 225 ASN A C 1
ATOM 1848 O O . ASN A 1 225 ? 18.186 44.200 7.717 1.00 59.75 225 ASN A O 1
ATOM 1852 N N . ILE A 1 226 ? 19.436 42.520 8.491 1.00 60.34 226 ILE A N 1
ATOM 1853 C CA . ILE A 1 226 ? 19.907 43.232 9.680 1.00 60.34 226 ILE A CA 1
ATOM 1854 C C . ILE A 1 226 ? 21.201 43.970 9.337 1.00 60.34 226 ILE A C 1
ATOM 1856 O O . ILE A 1 226 ? 22.196 43.363 8.941 1.00 60.34 226 ILE A O 1
ATOM 1860 N N . GLU A 1 227 ? 21.205 45.291 9.525 1.00 54.31 227 GLU A N 1
ATOM 1861 C CA . GLU A 1 227 ? 22.426 46.090 9.430 1.00 54.31 227 GLU A CA 1
ATOM 1862 C C . GLU A 1 227 ? 23.343 45.773 10.617 1.00 54.31 227 GLU A C 1
ATOM 1864 O O . GLU A 1 227 ? 23.053 46.108 11.765 1.00 54.31 227 GLU A O 1
ATOM 1869 N N . VAL A 1 228 ? 24.454 45.092 10.332 1.00 53.12 228 VAL A N 1
ATOM 1870 C CA . VAL A 1 228 ? 25.506 44.789 11.305 1.00 53.12 228 VAL A CA 1
ATOM 1871 C C . VAL A 1 228 ? 26.784 45.516 10.886 1.00 53.12 228 VAL A C 1
ATOM 1873 O O . VAL A 1 228 ? 27.318 45.282 9.793 1.00 53.12 228 VAL A O 1
ATOM 1876 N N . GLU A 1 229 ? 27.281 46.391 11.761 1.00 41.19 229 GLU A N 1
ATOM 1877 C CA . GLU A 1 229 ? 28.604 47.008 11.650 1.00 41.19 229 GLU A CA 1
ATOM 1878 C C . GLU A 1 229 ? 29.609 46.229 12.504 1.00 41.19 229 GLU A C 1
ATOM 1880 O O . GLU A 1 229 ? 29.386 45.979 13.688 1.00 41.19 229 GLU A O 1
ATOM 1885 N N . VAL A 1 230 ? 30.717 45.819 11.886 1.00 47.00 230 VAL A N 1
ATOM 1886 C CA . VAL A 1 230 ? 31.770 45.027 12.530 1.00 47.00 230 VAL A CA 1
ATOM 1887 C C . VAL A 1 230 ? 33.053 45.847 12.515 1.00 47.00 230 VAL A C 1
ATOM 1889 O O . VAL A 1 230 ? 33.542 46.200 11.444 1.00 47.00 230 VAL A O 1
ATOM 1892 N N . PHE A 1 231 ? 33.601 46.129 13.696 1.00 41.03 231 PHE A N 1
ATOM 1893 C CA . PHE A 1 231 ? 34.872 46.834 13.855 1.00 41.03 231 PHE A CA 1
ATOM 1894 C C . PHE A 1 231 ? 35.926 45.878 14.407 1.00 41.03 231 PHE A C 1
ATOM 1896 O O . PHE A 1 231 ? 35.734 45.262 15.456 1.00 41.03 231 PHE A O 1
ATOM 1903 N N . GLU A 1 232 ? 37.055 45.771 13.716 1.00 41.19 232 GLU A N 1
ATOM 1904 C CA . GLU A 1 232 ? 38.210 45.022 14.197 1.00 41.19 232 GLU A CA 1
ATOM 1905 C C . GLU A 1 232 ? 39.032 45.921 15.125 1.00 41.19 232 GLU A C 1
ATOM 1907 O O . GLU A 1 232 ? 39.486 46.993 14.729 1.00 41.19 232 GLU A O 1
ATOM 1912 N N . THR A 1 233 ? 39.190 45.519 16.389 1.00 36.66 233 THR A N 1
ATOM 1913 C CA . THR A 1 233 ? 40.036 46.243 17.347 1.00 36.66 233 THR A CA 1
ATOM 1914 C C . THR A 1 233 ? 41.178 45.338 17.782 1.00 36.66 233 THR A C 1
ATOM 1916 O O . THR A 1 233 ? 40.957 44.348 18.477 1.00 36.66 233 THR A O 1
ATOM 1919 N N . ILE A 1 234 ? 42.402 45.691 17.398 1.00 43.56 234 ILE A N 1
ATOM 1920 C CA . ILE A 1 234 ? 43.612 45.002 17.850 1.00 43.56 234 ILE A CA 1
ATOM 1921 C C . ILE A 1 234 ? 43.984 45.588 19.215 1.00 43.56 234 ILE A C 1
ATOM 1923 O O . ILE A 1 234 ? 44.251 46.784 19.332 1.00 43.56 234 ILE A O 1
ATOM 1927 N N . LYS A 1 235 ? 43.975 44.758 20.261 1.00 37.50 235 LYS A N 1
ATOM 1928 C CA . LYS A 1 235 ? 44.522 45.108 21.578 1.00 37.50 235 LYS A CA 1
ATOM 1929 C C . LYS A 1 235 ? 45.772 44.275 21.821 1.00 37.50 235 LYS A C 1
ATOM 1931 O O . LYS A 1 235 ? 45.692 43.050 21.835 1.00 37.50 235 LYS A O 1
ATOM 1936 N N . GLU A 1 236 ? 46.904 44.939 22.032 1.00 32.75 236 GLU A N 1
ATOM 1937 C CA . GLU A 1 236 ? 48.120 44.283 22.509 1.00 32.75 236 GLU A CA 1
ATOM 1938 C C . GLU A 1 236 ? 47.881 43.737 23.922 1.00 32.75 236 GLU A C 1
ATOM 1940 O O . GLU A 1 236 ? 47.571 44.486 24.851 1.00 32.75 236 GLU A O 1
ATOM 1945 N N . GLN A 1 237 ? 48.022 42.422 24.091 1.00 36.97 237 GLN A N 1
ATOM 1946 C CA . GLN A 1 237 ? 48.246 41.836 25.407 1.00 36.97 237 GLN A CA 1
ATOM 1947 C C . GLN A 1 237 ? 49.750 41.863 25.677 1.00 36.97 237 GLN A C 1
ATOM 1949 O O . GLN A 1 237 ? 50.505 41.083 25.101 1.00 36.97 237 GLN A O 1
ATOM 1954 N N . LEU A 1 238 ? 50.174 42.785 26.544 1.00 39.28 238 LEU A N 1
ATOM 1955 C CA . LEU A 1 238 ? 51.472 42.707 27.210 1.00 39.28 238 LEU A CA 1
ATOM 1956 C C . LEU A 1 238 ? 51.456 41.459 28.105 1.00 39.28 238 LEU A C 1
ATOM 1958 O O . LEU A 1 238 ? 50.642 41.388 29.028 1.00 39.28 238 LEU A O 1
ATOM 1962 N N . ILE A 1 239 ? 52.298 40.477 27.770 1.00 43.59 239 ILE A N 1
ATOM 1963 C CA . ILE A 1 239 ? 52.556 39.277 28.583 1.00 43.59 239 ILE A CA 1
ATOM 1964 C C . ILE A 1 239 ? 53.435 39.660 29.773 1.00 43.59 239 ILE A C 1
ATOM 1966 O O . ILE A 1 239 ? 54.434 40.382 29.546 1.00 43.59 239 ILE A O 1
#

Organism: NCBI:txid150055

pLDDT: mean 70.0, std 20.84, range [29.34, 93.56]

Sequence (239 aa):
MKNSKKKYLHRQKKKGVKPEQEIIERINLFSEPSRTKLLADFKEASQDKTLLKFEKKYKKTVFFDFYAMLYAAVFVGDLKKLRKLKNKSAQDIDRMLGYTIGYPMASLKNTLNNPTGKNVRITFAIYKRMAHLNNSKPFSQIPTDELIDVNEIFIRALTMHGYEIPTEVDKEALENSETNQDKEKMQEENEMIETYELVINGEIVFFDKENSALDLLKKIKEQTNIEVEVFETIKEQLI

Radius of gyration: 26.58 Å; chains: 1; bounding box: 74×81×50 Å